Protein AF-A0A9W7D965-F1 (afdb_monomer_lite)

Structure (mmCIF, N/CA/C/O backbone):
data_AF-A0A9W7D965-F1
#
_entry.id   AF-A0A9W7D965-F1
#
loop_
_atom_site.group_PDB
_atom_site.id
_atom_site.type_symbol
_atom_site.label_atom_id
_atom_site.label_alt_id
_atom_site.label_comp_id
_atom_site.label_asym_id
_atom_site.label_entity_id
_atom_site.label_seq_id
_atom_site.pdbx_PDB_ins_code
_atom_site.Cartn_x
_atom_site.Cartn_y
_atom_site.Cartn_z
_atom_site.occupancy
_atom_site.B_iso_or_equiv
_atom_site.auth_seq_id
_atom_site.auth_comp_id
_atom_site.auth_asym_id
_atom_site.auth_atom_id
_atom_site.pdbx_PDB_model_num
ATOM 1 N N . MET A 1 1 ? 3.816 -6.257 -7.163 1.00 90.19 1 MET A N 1
ATOM 2 C CA . MET A 1 1 ? 3.789 -5.181 -6.154 1.00 90.19 1 MET A CA 1
ATOM 3 C C . MET A 1 1 ? 2.421 -5.224 -5.517 1.00 90.19 1 MET A C 1
ATOM 5 O O . MET A 1 1 ? 1.456 -5.351 -6.260 1.00 90.19 1 MET A O 1
ATOM 9 N N . THR A 1 2 ? 2.348 -5.125 -4.198 1.00 96.06 2 THR A N 1
ATOM 10 C CA . THR A 1 2 ? 1.087 -4.961 -3.466 1.00 96.06 2 THR A CA 1
ATOM 11 C C . THR A 1 2 ? 0.987 -3.520 -2.983 1.00 96.06 2 THR A C 1
ATOM 13 O O . THR A 1 2 ? 1.999 -2.940 -2.595 1.00 96.06 2 THR A O 1
ATOM 16 N N . VAL A 1 3 ? -0.212 -2.942 -3.033 1.00 97.06 3 VAL A N 1
ATOM 17 C CA . VAL A 1 3 ? -0.496 -1.598 -2.519 1.00 97.06 3 VAL A CA 1
ATOM 18 C C . VAL A 1 3 ? -1.622 -1.711 -1.501 1.00 97.06 3 VAL A C 1
ATOM 20 O O . VAL A 1 3 ? -2.662 -2.281 -1.819 1.00 97.06 3 VAL A O 1
ATOM 23 N N . MET A 1 4 ? -1.414 -1.176 -0.303 1.00 97.12 4 MET A N 1
ATOM 24 C CA . MET A 1 4 ? -2.433 -1.069 0.737 1.00 97.12 4 MET A CA 1
ATOM 25 C C . MET A 1 4 ? -2.919 0.378 0.804 1.00 97.12 4 MET A C 1
ATOM 27 O O . MET A 1 4 ? -2.116 1.310 0.863 1.00 97.12 4 MET A O 1
ATOM 31 N N . LEU A 1 5 ? -4.237 0.563 0.752 1.00 97.06 5 LEU A N 1
ATOM 32 C CA . LEU A 1 5 ? -4.890 1.870 0.710 1.00 97.06 5 LEU A CA 1
ATOM 33 C C . LEU A 1 5 ? -5.835 2.013 1.895 1.00 97.06 5 LEU A C 1
ATOM 35 O O . LEU A 1 5 ? -6.597 1.094 2.192 1.00 97.06 5 LEU A O 1
ATOM 39 N N . MET A 1 6 ? -5.845 3.193 2.510 1.00 97.12 6 MET A N 1
ATOM 40 C CA . MET A 1 6 ? -6.774 3.517 3.587 1.00 97.12 6 MET A CA 1
ATOM 41 C C . MET A 1 6 ? -7.449 4.855 3.335 1.00 97.12 6 MET A C 1
ATOM 43 O O . MET A 1 6 ? -6.820 5.837 2.936 1.00 97.12 6 MET A O 1
ATOM 47 N N . ALA A 1 7 ? -8.748 4.893 3.593 1.00 97.19 7 ALA A N 1
ATOM 48 C CA . ALA A 1 7 ? -9.554 6.096 3.544 1.00 97.19 7 ALA A CA 1
ATOM 49 C C . ALA A 1 7 ? -10.673 6.010 4.587 1.00 97.19 7 ALA A C 1
ATOM 51 O O . ALA A 1 7 ? -11.028 4.910 5.010 1.00 97.19 7 ALA A O 1
ATOM 52 N N . ASP A 1 8 ? -11.225 7.153 4.988 1.00 95.94 8 ASP A N 1
ATOM 53 C CA . ASP A 1 8 ? -12.306 7.223 5.975 1.00 95.94 8 ASP A CA 1
ATOM 54 C C . ASP A 1 8 ? -13.640 7.700 5.374 1.00 95.94 8 ASP A C 1
ATOM 56 O O . ASP A 1 8 ? -13.740 8.152 4.226 1.00 95.94 8 ASP A O 1
ATOM 60 N N . ASN A 1 9 ? -14.690 7.617 6.189 1.00 93.62 9 ASN A N 1
ATOM 61 C CA . ASN A 1 9 ? -16.047 8.019 5.827 1.00 93.62 9 ASN A CA 1
ATOM 62 C C . ASN A 1 9 ? -16.200 9.536 5.573 1.00 93.62 9 ASN A C 1
ATOM 64 O O . ASN A 1 9 ? -17.179 9.961 4.958 1.00 93.62 9 ASN A O 1
ATOM 68 N N . THR A 1 10 ? -15.229 10.363 5.971 1.00 94.62 10 THR A N 1
ATOM 69 C CA . THR A 1 10 ? -15.189 11.802 5.659 1.00 94.62 10 THR A CA 1
ATOM 70 C C . THR A 1 10 ? -14.646 12.075 4.254 1.00 94.62 10 THR A C 1
ATOM 72 O O . THR A 1 10 ? -14.694 13.209 3.764 1.00 94.62 10 THR A O 1
ATOM 75 N N . GLY A 1 11 ? -14.179 11.034 3.563 1.00 95.44 11 GLY A N 1
ATOM 76 C CA . GLY A 1 11 ? -13.525 11.134 2.269 1.00 95.44 11 GLY A CA 1
ATOM 77 C C . GLY A 1 11 ? -12.036 11.457 2.372 1.00 95.44 11 GLY A C 1
ATOM 78 O O . GLY A 1 11 ? -11.423 11.771 1.348 1.00 95.44 11 GLY A O 1
ATOM 79 N N . ARG A 1 12 ? -11.452 11.429 3.578 1.00 97.06 12 ARG A N 1
ATOM 80 C CA . ARG A 1 12 ? -10.010 11.588 3.759 1.00 97.06 12 ARG A CA 1
ATOM 81 C C . ARG A 1 12 ? -9.319 10.334 3.247 1.00 97.06 12 ARG A C 1
ATOM 83 O O . ARG A 1 12 ? -9.743 9.217 3.520 1.00 97.06 12 ARG A O 1
ATOM 90 N N . LYS A 1 13 ? -8.240 10.546 2.508 1.00 96.94 13 LYS A N 1
ATOM 91 C CA . LYS A 1 13 ? -7.323 9.506 2.056 1.00 96.94 13 LYS A CA 1
ATOM 92 C C . LYS A 1 13 ? -6.064 9.588 2.906 1.00 96.94 13 LYS A C 1
ATOM 94 O O . LYS A 1 13 ? -5.612 10.695 3.200 1.00 96.94 13 LYS A O 1
ATOM 99 N N . TYR A 1 14 ? -5.522 8.440 3.272 1.00 97.12 14 TYR A N 1
ATOM 100 C CA . TYR A 1 14 ? -4.235 8.323 3.948 1.00 97.12 14 TYR A CA 1
ATOM 101 C C . TYR A 1 14 ? -3.175 7.884 2.942 1.00 97.12 14 TYR A C 1
ATOM 103 O O . TYR A 1 14 ? -3.516 7.419 1.850 1.00 97.12 14 TYR A O 1
ATOM 111 N N . ASP A 1 15 ? -1.905 8.072 3.281 1.00 96.81 15 ASP A N 1
ATOM 112 C CA . ASP A 1 15 ? -0.814 7.736 2.372 1.00 96.81 15 ASP A CA 1
ATOM 113 C C . ASP A 1 15 ? -0.805 6.235 2.047 1.00 96.81 15 ASP A C 1
ATOM 115 O O . ASP A 1 15 ? -1.022 5.406 2.936 1.00 96.81 15 ASP A O 1
ATOM 119 N N . PRO A 1 16 ? -0.618 5.864 0.767 1.00 97.25 16 PRO A N 1
ATOM 120 C CA . PRO A 1 16 ? -0.629 4.470 0.363 1.00 97.25 16 PRO A CA 1
ATOM 121 C C . PRO A 1 16 ? 0.644 3.778 0.853 1.00 97.25 16 PRO A C 1
ATOM 123 O O . PRO A 1 16 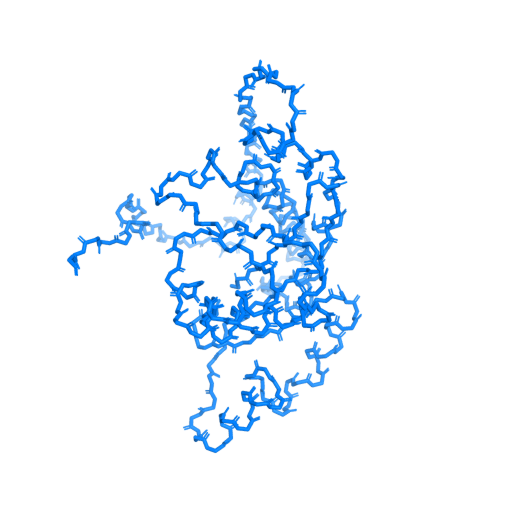? 1.710 4.384 0.913 1.00 97.25 16 PRO A O 1
ATOM 126 N N . TRP A 1 17 ? 0.545 2.488 1.150 1.00 97.75 17 TRP A N 1
ATOM 127 C CA . TRP A 1 17 ? 1.691 1.650 1.503 1.00 97.75 17 TRP A CA 1
ATOM 128 C C . TRP A 1 17 ? 2.007 0.701 0.358 1.00 97.75 17 TRP A C 1
ATOM 130 O O . TRP A 1 17 ? 1.101 0.115 -0.233 1.00 97.75 17 TRP A O 1
ATOM 140 N N . VAL A 1 18 ? 3.288 0.512 0.052 1.00 98.12 18 VAL A N 1
ATOM 141 C CA . VAL A 1 18 ? 3.734 -0.320 -1.070 1.00 98.12 18 VAL A CA 1
ATOM 142 C C . VAL A 1 18 ? 4.608 -1.464 -0.578 1.00 98.12 18 VAL A C 1
ATOM 144 O O . VAL A 1 18 ? 5.535 -1.266 0.199 1.00 98.12 18 VAL A O 1
ATOM 147 N N . VAL A 1 19 ? 4.362 -2.668 -1.095 1.00 98.00 19 VAL A N 1
ATOM 148 C CA . VAL A 1 19 ? 5.217 -3.840 -0.889 1.00 98.00 19 VAL A CA 1
ATOM 149 C C . VAL A 1 19 ? 5.773 -4.314 -2.228 1.00 98.00 19 VAL A C 1
ATOM 151 O O . VAL A 1 19 ? 5.044 -4.718 -3.144 1.00 98.00 19 VAL A O 1
ATOM 154 N N . LEU A 1 20 ? 7.096 -4.279 -2.350 1.00 96.31 20 LEU A N 1
ATOM 155 C CA . LEU A 1 20 ? 7.824 -4.752 -3.518 1.00 96.31 20 LEU A CA 1
ATOM 156 C C . LEU A 1 20 ? 8.268 -6.205 -3.337 1.00 96.31 20 LEU A C 1
ATOM 158 O O . LEU A 1 20 ? 8.583 -6.664 -2.240 1.00 96.31 20 LEU A O 1
ATOM 162 N N . LYS A 1 21 ? 8.302 -6.944 -4.449 1.00 95.12 21 LYS A N 1
ATOM 163 C CA . LYS A 1 21 ? 8.871 -8.290 -4.483 1.00 95.12 21 LYS A CA 1
ATOM 164 C C . LYS A 1 21 ? 10.378 -8.175 -4.667 1.00 95.12 21 LYS A C 1
ATOM 166 O O . LYS A 1 21 ? 10.830 -7.742 -5.727 1.00 95.12 21 LYS A O 1
ATOM 171 N N . MET A 1 22 ? 11.152 -8.602 -3.677 1.00 93.06 22 MET A N 1
ATOM 172 C CA . MET A 1 22 ? 12.599 -8.760 -3.822 1.00 93.06 22 MET A CA 1
ATOM 173 C C . MET A 1 22 ? 13.105 -9.962 -3.044 1.00 93.06 22 MET A C 1
ATOM 175 O O . MET A 1 22 ? 12.636 -10.253 -1.946 1.00 93.06 22 MET A O 1
ATOM 179 N N . ARG A 1 23 ? 14.114 -10.636 -3.602 1.00 93.81 23 ARG A N 1
ATOM 180 C CA . ARG A 1 23 ? 14.795 -11.734 -2.916 1.00 93.81 23 ARG A CA 1
ATOM 181 C C . ARG A 1 23 ? 15.535 -11.184 -1.687 1.00 93.81 23 ARG A C 1
ATOM 183 O O . ARG A 1 23 ? 16.357 -10.282 -1.862 1.00 93.81 23 ARG A O 1
ATOM 190 N N . PRO A 1 24 ? 15.268 -11.710 -0.480 1.00 92.69 24 PRO A N 1
ATOM 191 C CA . PRO A 1 24 ? 16.040 -11.362 0.707 1.00 92.69 24 PRO A CA 1
ATOM 192 C C . PRO A 1 24 ? 17.509 -11.784 0.572 1.00 92.69 24 PRO A C 1
ATOM 194 O O . PRO A 1 24 ? 17.864 -12.580 -0.303 1.00 92.69 24 PRO A O 1
ATOM 197 N N . SER A 1 25 ? 18.362 -11.278 1.467 1.00 93.94 25 SER A N 1
ATOM 198 C CA . SER A 1 25 ? 19.737 -11.773 1.594 1.00 93.94 25 SER A CA 1
ATOM 199 C C . SER A 1 25 ? 19.745 -13.276 1.896 1.00 93.94 25 SER A C 1
ATOM 201 O O . SER A 1 25 ? 18.895 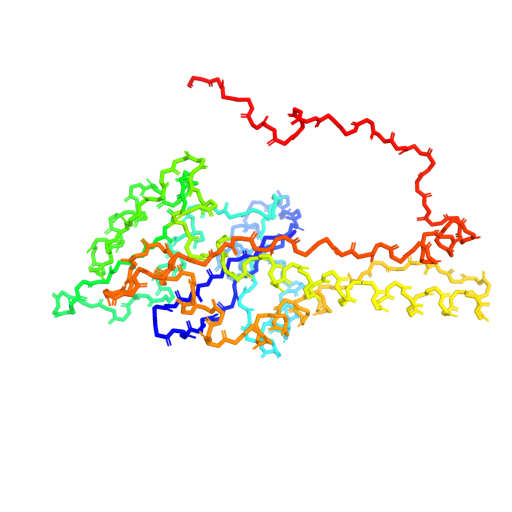-13.772 2.640 1.00 93.94 25 SER A O 1
ATOM 203 N N . LYS A 1 26 ? 20.717 -13.992 1.319 1.00 94.75 26 LYS A N 1
ATOM 204 C CA . LYS A 1 26 ? 20.982 -15.401 1.653 1.00 94.75 26 LYS A CA 1
ATOM 205 C C . LYS A 1 26 ? 21.629 -15.543 3.032 1.00 94.75 26 LYS A C 1
ATOM 207 O O . LYS A 1 26 ? 21.414 -16.548 3.695 1.00 94.75 26 LYS A O 1
ATOM 212 N N . ASP A 1 27 ? 22.395 -14.534 3.435 1.00 96.62 27 ASP A N 1
ATOM 213 C CA . ASP A 1 27 ? 22.997 -14.433 4.761 1.00 96.62 27 ASP A CA 1
ATOM 214 C C . ASP A 1 27 ? 21.945 -14.010 5.796 1.00 96.62 27 ASP A C 1
ATOM 216 O O . ASP A 1 27 ? 21.227 -13.029 5.566 1.00 96.62 27 ASP A O 1
ATOM 220 N N . ALA A 1 28 ? 21.835 -14.775 6.887 1.00 96.25 28 ALA A N 1
ATOM 221 C CA . ALA A 1 28 ? 20.777 -14.632 7.885 1.00 96.25 28 ALA A CA 1
ATOM 222 C C . ALA A 1 28 ? 20.907 -13.331 8.682 1.00 96.25 28 ALA A C 1
ATOM 224 O O . ALA A 1 28 ? 19.957 -12.553 8.705 1.00 96.25 28 ALA A O 1
ATOM 225 N N . ASP A 1 29 ? 22.094 -13.038 9.208 1.00 96.81 29 ASP A N 1
ATOM 226 C CA . ASP A 1 29 ? 22.338 -11.832 10.004 1.00 96.81 29 ASP A CA 1
ATOM 227 C C . ASP A 1 29 ? 22.084 -10.569 9.173 1.00 96.81 29 ASP A C 1
ATOM 229 O O . ASP A 1 29 ? 21.372 -9.654 9.589 1.00 96.81 29 ASP A O 1
ATOM 233 N N . THR A 1 30 ? 22.571 -10.548 7.928 1.00 96.00 30 THR A N 1
ATOM 234 C CA . THR A 1 30 ? 22.309 -9.447 6.994 1.00 96.00 30 THR A CA 1
ATOM 235 C C . THR A 1 30 ? 20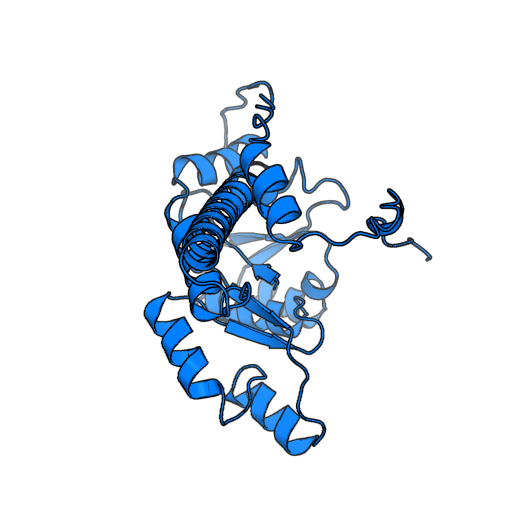.822 -9.319 6.662 1.00 96.00 30 THR A C 1
ATOM 237 O O . THR A 1 30 ? 20.315 -8.209 6.478 1.00 96.00 30 THR A O 1
ATOM 240 N N . ARG A 1 31 ? 20.101 -10.436 6.511 1.00 95.12 31 ARG A N 1
ATOM 241 C CA . ARG A 1 31 ? 18.658 -10.421 6.231 1.00 95.12 31 ARG A CA 1
ATOM 242 C C . ARG A 1 31 ? 17.885 -9.832 7.407 1.00 95.12 31 ARG A C 1
ATOM 244 O O . ARG A 1 31 ? 17.002 -9.003 7.176 1.00 95.12 31 ARG A O 1
ATOM 251 N N . ASP A 1 32 ? 18.219 -10.230 8.623 1.00 94.56 32 ASP A N 1
ATOM 252 C CA . ASP A 1 32 ? 17.514 -9.806 9.828 1.00 94.56 32 ASP A CA 1
ATOM 253 C C . ASP A 1 32 ? 17.817 -8.325 10.114 1.00 94.56 32 ASP A C 1
ATOM 255 O O . ASP A 1 32 ? 16.899 -7.528 10.315 1.00 94.56 32 ASP A O 1
ATOM 259 N N . GLU A 1 33 ? 19.074 -7.901 9.937 1.00 96.56 33 GLU A N 1
ATOM 260 C CA . GLU A 1 33 ? 19.467 -6.489 9.993 1.00 96.56 33 GLU A CA 1
ATOM 261 C C . GLU A 1 33 ? 18.730 -5.637 8.939 1.00 96.56 33 GLU A C 1
ATOM 263 O O . GLU A 1 33 ? 18.264 -4.533 9.230 1.00 96.56 33 GLU A O 1
ATOM 268 N N . ASN A 1 34 ? 18.612 -6.119 7.696 1.00 96.38 34 ASN A N 1
ATOM 269 C CA . ASN A 1 34 ? 17.883 -5.406 6.641 1.00 96.38 34 ASN A CA 1
ATOM 270 C C . ASN A 1 34 ? 16.384 -5.316 6.932 1.00 96.38 34 ASN A C 1
ATOM 272 O O . ASN A 1 34 ? 15.766 -4.296 6.633 1.00 96.38 34 ASN A O 1
ATOM 276 N N . THR A 1 35 ? 15.795 -6.365 7.503 1.00 93.12 35 THR A N 1
ATOM 277 C CA . THR A 1 35 ? 14.384 -6.364 7.904 1.00 93.12 35 THR A CA 1
ATOM 278 C C . THR A 1 35 ? 14.144 -5.303 8.971 1.00 93.12 35 THR A C 1
ATOM 280 O O . THR A 1 35 ? 13.273 -4.453 8.790 1.00 93.12 35 THR A O 1
ATOM 283 N N . LEU A 1 36 ? 14.981 -5.288 10.010 1.00 93.19 36 LEU A N 1
ATOM 284 C CA . LEU A 1 36 ? 14.851 -4.379 11.143 1.00 93.19 36 LEU A CA 1
ATOM 285 C C . LEU A 1 36 ? 15.110 -2.914 10.768 1.00 93.19 36 LEU A C 1
ATOM 287 O O . LEU A 1 36 ? 14.334 -2.034 11.123 1.00 93.19 36 LEU A O 1
ATOM 291 N N . LEU A 1 37 ? 16.203 -2.639 10.053 1.00 95.12 37 LEU A N 1
ATOM 292 C CA . LEU A 1 37 ? 16.679 -1.264 9.858 1.00 95.12 37 LEU A CA 1
ATOM 293 C C . LEU A 1 37 ? 16.258 -0.646 8.522 1.00 95.12 37 LEU A C 1
ATOM 295 O O . LEU A 1 37 ? 16.389 0.562 8.333 1.00 95.12 37 LEU A O 1
ATOM 299 N N . ARG A 1 38 ? 15.850 -1.471 7.551 1.00 96.44 38 ARG A N 1
ATOM 300 C CA . ARG A 1 38 ? 15.711 -1.059 6.141 1.00 96.44 38 ARG A CA 1
ATOM 301 C C . ARG A 1 38 ? 14.482 -1.661 5.474 1.00 96.44 38 ARG A C 1
ATOM 303 O O . ARG A 1 38 ? 14.458 -1.777 4.254 1.00 96.44 38 ARG A O 1
ATOM 310 N N . ARG A 1 39 ? 13.480 -2.097 6.248 1.00 95.50 39 ARG A N 1
ATOM 311 C CA . ARG A 1 39 ? 12.201 -2.630 5.733 1.00 95.50 39 ARG A CA 1
ATOM 312 C C . ARG A 1 39 ? 12.373 -3.776 4.721 1.00 95.50 39 ARG A C 1
ATOM 314 O O . ARG A 1 39 ? 11.560 -3.939 3.813 1.00 95.50 39 ARG A O 1
ATOM 321 N N . GLY A 1 40 ? 13.459 -4.543 4.863 1.00 95.06 40 GLY A N 1
ATOM 322 C CA . GLY A 1 40 ? 13.850 -5.657 3.994 1.00 95.06 40 GLY A CA 1
ATOM 323 C C . GLY A 1 40 ? 14.788 -5.289 2.833 1.00 95.06 40 GLY A C 1
ATOM 324 O O . GLY A 1 40 ? 15.259 -6.182 2.124 1.00 95.06 40 GLY A O 1
ATOM 325 N N . PHE A 1 41 ? 15.092 -4.007 2.616 1.00 96.94 41 PHE A N 1
ATOM 326 C CA . PHE A 1 41 ? 16.000 -3.555 1.559 1.00 96.94 41 PHE A CA 1
ATOM 327 C C . PHE A 1 41 ? 17.471 -3.716 1.948 1.00 96.94 41 PHE A C 1
ATOM 329 O O . PHE A 1 41 ? 17.863 -3.600 3.107 1.00 96.94 41 PHE A O 1
ATOM 336 N N . SER A 1 42 ? 18.325 -3.947 0.948 1.00 95.75 42 SER A N 1
ATOM 337 C CA . SER A 1 42 ? 19.770 -4.002 1.166 1.00 95.75 42 SER A CA 1
ATOM 338 C C . SER A 1 42 ? 20.341 -2.619 1.486 1.00 95.75 42 SER A C 1
ATOM 340 O O . SER A 1 42 ? 19.833 -1.601 1.012 1.00 95.75 42 SER A O 1
ATOM 342 N N . ARG A 1 43 ? 21.477 -2.581 2.198 1.00 95.69 43 ARG A N 1
ATOM 343 C CA . ARG A 1 43 ? 22.245 -1.348 2.468 1.00 95.69 43 ARG A CA 1
ATOM 344 C C . ARG A 1 43 ? 22.485 -0.486 1.221 1.00 95.69 43 ARG A C 1
ATOM 346 O O . ARG A 1 43 ? 22.430 0.731 1.312 1.00 95.69 43 ARG A O 1
ATOM 353 N N . ARG A 1 44 ? 22.730 -1.115 0.064 1.00 95.44 44 ARG A N 1
ATOM 354 C CA . ARG A 1 44 ? 23.000 -0.416 -1.206 1.00 95.44 44 ARG A CA 1
ATOM 355 C C . ARG A 1 44 ? 21.750 0.200 -1.830 1.00 95.44 44 ARG A C 1
ATOM 357 O O . ARG A 1 44 ? 21.836 1.271 -2.411 1.00 95.44 44 ARG A O 1
ATOM 364 N N . LEU A 1 45 ? 20.609 -0.482 -1.740 1.00 95.38 45 LEU A N 1
ATOM 365 C CA . LEU A 1 45 ? 19.366 -0.037 -2.374 1.00 95.38 45 LEU A CA 1
ATOM 366 C C . LEU A 1 45 ? 18.602 0.967 -1.499 1.00 95.38 45 LEU A C 1
ATOM 368 O O . LEU A 1 45 ? 17.913 1.839 -2.023 1.00 95.38 45 LEU A O 1
ATOM 372 N N . TRP A 1 46 ? 18.757 0.869 -0.177 1.00 97.12 46 TRP A N 1
ATOM 373 C CA . TRP A 1 46 ? 18.008 1.651 0.805 1.00 97.12 46 TRP A CA 1
ATOM 374 C C . TRP A 1 46 ? 18.014 3.175 0.577 1.00 97.12 46 TRP A C 1
ATOM 376 O O . TRP A 1 46 ? 16.927 3.746 0.608 1.00 97.12 46 TRP A O 1
ATOM 386 N N . PRO A 1 47 ? 19.146 3.845 0.264 1.00 97.88 47 PRO A N 1
ATOM 387 C CA . PRO A 1 47 ? 19.137 5.289 0.016 1.00 97.88 47 PRO A CA 1
ATOM 388 C C . PRO A 1 47 ? 18.209 5.692 -1.135 1.00 97.88 47 PRO A C 1
ATOM 390 O O . PRO A 1 47 ? 17.416 6.610 -0.985 1.00 97.88 47 PRO A O 1
ATOM 393 N N . SER A 1 48 ? 18.240 4.954 -2.251 1.00 97.31 48 SER A N 1
ATOM 394 C CA . SER A 1 48 ? 17.365 5.243 -3.396 1.00 97.31 48 SER A CA 1
ATOM 395 C C . SER A 1 48 ? 15.888 4.996 -3.092 1.00 97.31 48 SER A C 1
ATOM 397 O O . SER A 1 48 ? 15.035 5.725 -3.581 1.00 97.31 48 SER A O 1
ATOM 399 N N . ILE A 1 49 ? 15.576 3.993 -2.262 1.00 97.56 49 ILE A N 1
ATOM 400 C CA . ILE A 1 49 ? 14.196 3.733 -1.841 1.00 97.56 49 ILE A CA 1
ATOM 401 C C . ILE A 1 49 ? 13.698 4.883 -0.983 1.00 97.56 49 ILE A C 1
ATOM 403 O O . ILE A 1 49 ? 12.618 5.384 -1.253 1.00 97.56 49 ILE A O 1
ATOM 407 N N . ARG A 1 50 ? 14.504 5.354 -0.027 1.00 97.62 50 ARG A N 1
ATOM 408 C CA . ARG A 1 50 ? 14.155 6.515 0.795 1.00 97.62 50 ARG A CA 1
ATOM 409 C C . ARG A 1 50 ? 13.876 7.764 -0.031 1.00 97.62 50 ARG A C 1
ATOM 411 O O . ARG A 1 50 ? 12.890 8.432 0.237 1.00 97.62 50 ARG A O 1
ATOM 418 N N . THR A 1 51 ? 14.682 8.038 -1.057 1.00 98.12 51 THR A N 1
ATOM 419 C CA . THR A 1 51 ? 14.403 9.139 -1.989 1.00 98.12 51 THR A CA 1
ATOM 420 C C . THR A 1 51 ? 13.023 8.982 -2.632 1.00 98.12 51 THR A C 1
ATOM 422 O O . THR A 1 51 ? 12.236 9.920 -2.615 1.00 98.12 51 THR A O 1
ATOM 425 N N . ILE A 1 52 ? 12.682 7.780 -3.111 1.00 97.62 52 ILE A N 1
ATOM 426 C CA . ILE A 1 52 ? 11.358 7.509 -3.695 1.00 97.62 52 ILE A CA 1
ATOM 427 C C . ILE A 1 52 ? 10.241 7.675 -2.647 1.00 97.62 52 ILE A C 1
ATOM 429 O O . ILE A 1 52 ? 9.191 8.227 -2.973 1.00 97.62 52 ILE A O 1
ATOM 433 N N . GLU A 1 53 ? 10.440 7.216 -1.406 1.00 96.38 53 GLU A N 1
ATOM 434 C CA . GLU A 1 53 ? 9.464 7.387 -0.318 1.00 96.38 53 GLU A CA 1
ATOM 435 C C . GLU A 1 53 ? 9.214 8.869 -0.013 1.00 96.38 53 GLU A C 1
ATOM 437 O O . GLU A 1 53 ? 8.062 9.278 0.108 1.00 96.38 53 GLU A O 1
ATOM 442 N N . GLU A 1 54 ? 10.282 9.663 0.096 1.00 96.50 54 GLU A N 1
ATOM 443 C CA . GLU A 1 54 ? 10.244 11.091 0.431 1.00 96.50 54 GLU A CA 1
ATOM 444 C C . GLU A 1 54 ? 9.594 11.915 -0.691 1.00 96.50 54 GLU A C 1
ATOM 446 O O . GLU A 1 54 ? 8.729 12.746 -0.422 1.00 96.50 54 GLU A O 1
ATOM 451 N N . GLU A 1 55 ? 9.934 11.637 -1.953 1.00 97.00 55 GLU A N 1
ATOM 452 C CA . GLU A 1 55 ? 9.357 12.316 -3.123 1.00 97.00 55 GLU A CA 1
ATOM 453 C C . GLU A 1 55 ? 7.861 12.037 -3.301 1.00 97.00 55 GLU A C 1
ATOM 455 O O . GLU A 1 55 ? 7.131 12.872 -3.835 1.00 97.00 55 GLU A O 1
ATOM 460 N N . ASN A 1 56 ? 7.401 10.857 -2.877 1.00 96.94 56 ASN A N 1
ATOM 461 C CA . ASN A 1 56 ? 6.040 10.404 -3.139 1.00 96.94 56 ASN A CA 1
ATOM 462 C C . ASN A 1 56 ? 5.174 10.307 -1.883 1.00 96.94 56 ASN A C 1
ATOM 464 O O . ASN A 1 56 ? 4.000 10.000 -2.028 1.00 96.94 56 ASN A O 1
ATOM 468 N N . ALA A 1 57 ? 5.694 10.532 -0.675 1.00 96.12 57 ALA A N 1
ATOM 469 C CA . ALA A 1 57 ? 4.982 10.262 0.580 1.00 96.12 57 ALA A CA 1
ATOM 470 C C . ALA A 1 57 ? 4.327 8.862 0.581 1.00 96.12 57 ALA A C 1
ATOM 472 O O . ALA A 1 57 ? 3.115 8.709 0.749 1.00 96.12 57 ALA A O 1
ATOM 473 N N . VAL A 1 58 ? 5.135 7.835 0.307 1.00 95.56 58 VAL A N 1
ATOM 474 C CA . VAL A 1 58 ? 4.701 6.430 0.243 1.00 95.56 58 VAL A CA 1
ATOM 475 C C . VAL A 1 58 ? 5.684 5.579 1.034 1.00 95.56 58 VAL A C 1
ATOM 477 O O . VAL A 1 58 ? 6.818 5.431 0.589 1.00 95.56 58 VAL A O 1
ATOM 480 N N . PRO A 1 59 ? 5.286 4.975 2.163 1.00 96.44 59 PRO A N 1
ATOM 481 C CA . PRO A 1 59 ? 6.087 3.945 2.810 1.00 96.44 59 PRO A CA 1
ATOM 482 C C . PRO A 1 59 ? 6.233 2.710 1.909 1.00 96.44 59 PRO A C 1
ATOM 484 O O . PRO A 1 59 ? 5.245 2.137 1.441 1.00 96.44 59 PRO A O 1
ATOM 487 N N . ILE A 1 60 ? 7.471 2.281 1.676 1.00 97.75 60 ILE A N 1
ATOM 488 C CA . ILE A 1 60 ? 7.840 1.159 0.819 1.00 97.75 60 ILE A CA 1
ATOM 489 C C . ILE A 1 60 ? 8.514 0.072 1.662 1.00 97.75 60 ILE A C 1
ATOM 491 O O . ILE A 1 60 ? 9.504 0.277 2.364 1.00 97.75 60 ILE A O 1
ATOM 495 N N . PHE A 1 61 ? 7.999 -1.140 1.517 1.00 97.50 61 PHE A N 1
ATOM 496 C CA . PHE A 1 61 ? 8.492 -2.357 2.144 1.00 97.50 61 PHE A CA 1
ATOM 497 C C . PHE A 1 61 ? 8.852 -3.382 1.075 1.00 97.50 61 PHE A C 1
ATOM 499 O O . PHE A 1 61 ? 8.459 -3.271 -0.091 1.00 97.50 61 PHE A O 1
ATOM 506 N N . THR A 1 62 ? 9.592 -4.418 1.457 1.00 96.94 62 THR A N 1
ATOM 507 C CA . THR A 1 62 ? 9.895 -5.520 0.546 1.00 96.94 62 THR A CA 1
ATOM 508 C C . THR A 1 62 ? 9.935 -6.860 1.253 1.00 96.94 62 THR A C 1
ATOM 510 O O . THR A 1 62 ? 10.409 -6.984 2.377 1.00 96.94 62 THR A O 1
ATOM 513 N N . ASN A 1 63 ? 9.501 -7.901 0.547 1.00 95.25 63 ASN A N 1
ATOM 514 C CA . ASN A 1 63 ? 9.732 -9.285 0.945 1.00 95.25 63 ASN A CA 1
ATOM 515 C C . ASN A 1 63 ? 9.797 -10.207 -0.285 1.00 95.25 63 ASN A C 1
ATOM 517 O O . ASN A 1 63 ? 9.544 -9.788 -1.418 1.00 95.25 63 ASN A O 1
ATOM 521 N N . GLY A 1 64 ? 10.149 -11.479 -0.064 1.00 93.88 64 GLY A N 1
ATOM 522 C CA . GLY A 1 64 ? 10.369 -12.461 -1.135 1.00 93.88 64 GLY A CA 1
ATOM 523 C C . GLY A 1 64 ? 9.160 -12.704 -2.042 1.00 93.88 64 GLY A C 1
ATOM 524 O O . GLY A 1 64 ? 9.331 -13.015 -3.224 1.00 93.88 64 GLY A O 1
ATOM 525 N N . LYS A 1 65 ? 7.945 -12.534 -1.510 1.00 93.31 65 LYS A N 1
ATOM 526 C CA . LYS A 1 65 ? 6.688 -12.705 -2.252 1.00 93.31 65 LYS A CA 1
ATOM 527 C C . LYS A 1 65 ? 6.174 -11.382 -2.831 1.00 93.31 65 LYS A C 1
ATOM 529 O O . LYS A 1 65 ? 5.513 -11.386 -3.865 1.00 93.31 65 LYS A O 1
ATOM 534 N N . GLY A 1 66 ? 6.545 -10.259 -2.220 1.00 94.88 66 GLY A N 1
ATOM 535 C CA . GLY A 1 66 ? 5.967 -8.943 -2.468 1.00 94.88 66 GLY A CA 1
ATOM 536 C C . GLY A 1 66 ? 4.524 -8.838 -1.986 1.00 94.88 66 GLY A C 1
ATOM 537 O O . GLY A 1 66 ? 3.754 -8.128 -2.620 1.00 94.88 66 GLY A O 1
ATOM 538 N N . TRP A 1 67 ? 4.159 -9.592 -0.945 1.00 95.12 67 TRP A N 1
ATOM 539 C CA . TRP A 1 67 ? 2.795 -9.700 -0.413 1.00 95.12 67 TRP A CA 1
ATOM 540 C C . TRP A 1 67 ? 2.677 -9.034 0.953 1.00 95.12 67 TRP A C 1
ATOM 542 O O . TRP A 1 67 ? 3.672 -8.874 1.659 1.00 95.12 67 TRP A O 1
ATOM 552 N N . TRP A 1 68 ? 1.453 -8.695 1.342 1.00 96.94 68 TRP A N 1
ATOM 553 C CA . TRP A 1 68 ? 1.154 -8.275 2.707 1.00 96.94 68 TRP A CA 1
ATOM 554 C C . TRP A 1 68 ? 1.326 -9.441 3.701 1.00 96.94 68 TRP A C 1
ATOM 556 O O . TRP A 1 68 ? 1.142 -10.601 3.331 1.00 96.94 68 TRP A O 1
ATOM 566 N N . ASN A 1 69 ? 1.692 -9.151 4.952 1.00 96.19 69 ASN A N 1
ATOM 567 C CA . ASN A 1 69 ? 1.858 -10.141 6.024 1.00 96.19 69 ASN A CA 1
ATOM 568 C C . ASN A 1 69 ? 1.453 -9.561 7.395 1.00 96.19 69 ASN A C 1
ATOM 570 O O . ASN A 1 69 ? 1.067 -8.396 7.490 1.00 96.19 69 ASN A O 1
ATOM 574 N N . SER A 1 70 ? 1.505 -10.384 8.446 1.00 97.19 70 SER A N 1
ATOM 575 C CA . SER A 1 70 ? 1.074 -10.010 9.801 1.00 97.19 70 SER A CA 1
ATOM 576 C C . SER A 1 70 ? 1.911 -8.879 10.396 1.00 97.19 70 SER A C 1
ATOM 578 O O . SER A 1 70 ? 1.362 -7.955 10.990 1.00 97.19 70 SER A O 1
ATOM 580 N N . ASP A 1 71 ? 3.226 -8.900 10.171 1.00 96.00 71 ASP A N 1
ATOM 581 C CA . ASP A 1 71 ? 4.136 -7.862 10.666 1.00 96.00 71 ASP A CA 1
ATOM 582 C C . ASP A 1 71 ? 3.795 -6.498 10.054 1.00 96.00 71 ASP A C 1
ATOM 584 O O . ASP A 1 71 ? 3.753 -5.486 10.751 1.00 96.00 71 ASP A O 1
ATOM 588 N N . LEU A 1 72 ? 3.477 -6.471 8.754 1.00 97.44 72 LEU A N 1
ATOM 589 C CA . LEU A 1 72 ? 3.008 -5.267 8.071 1.00 97.44 72 LEU A CA 1
ATOM 590 C C . LEU A 1 72 ? 1.639 -4.815 8.584 1.00 97.44 72 LEU A C 1
ATOM 592 O O . LEU A 1 72 ? 1.431 -3.615 8.729 1.00 97.44 72 LEU A O 1
ATOM 596 N N . SER A 1 73 ? 0.726 -5.737 8.907 1.00 98.31 73 SER A N 1
ATOM 597 C CA . SER A 1 73 ? -0.539 -5.390 9.569 1.00 98.31 73 SER A CA 1
ATOM 598 C C . SER A 1 73 ? -0.310 -4.704 10.917 1.00 98.31 73 SER A C 1
ATOM 600 O O . SER A 1 73 ? -0.964 -3.702 11.200 1.00 98.31 73 SER A O 1
ATOM 602 N N . LEU A 1 74 ? 0.641 -5.181 11.724 1.00 98.00 74 LEU A N 1
ATOM 603 C CA . LEU A 1 74 ? 0.972 -4.555 13.004 1.00 98.00 74 LEU A CA 1
ATOM 604 C C . LEU A 1 74 ? 1.618 -3.173 12.817 1.00 98.00 74 LEU A C 1
ATOM 606 O O . LEU A 1 74 ? 1.184 -2.211 13.448 1.00 98.00 74 LEU A O 1
ATOM 610 N N . LEU A 1 75 ? 2.599 -3.053 11.916 1.00 97.12 75 LEU A N 1
ATOM 611 C CA . LEU A 1 75 ? 3.238 -1.773 11.582 1.00 97.12 75 LEU A CA 1
ATOM 612 C C . LEU A 1 75 ? 2.233 -0.751 11.042 1.00 97.12 75 LEU A C 1
ATOM 614 O O . LEU A 1 75 ? 2.322 0.433 11.356 1.00 97.12 75 LEU A O 1
ATOM 618 N N . PHE A 1 76 ? 1.267 -1.203 10.246 1.00 97.75 76 PHE A N 1
ATOM 619 C CA . PHE A 1 76 ? 0.196 -0.363 9.729 1.00 97.75 76 PHE A CA 1
ATOM 620 C C . PHE A 1 76 ? -0.694 0.167 10.857 1.00 97.75 76 PHE A C 1
ATOM 622 O O . PHE A 1 76 ? -1.001 1.360 10.889 1.00 97.75 76 PHE A O 1
ATOM 629 N N . LEU A 1 77 ? -1.076 -0.691 11.812 1.00 98.00 77 LEU A N 1
ATOM 630 C CA . LEU A 1 77 ? -1.852 -0.249 12.971 1.00 98.00 77 LEU A CA 1
ATOM 631 C C . LEU A 1 77 ? -1.063 0.734 13.835 1.00 98.00 77 LEU A C 1
ATOM 633 O O . LEU A 1 77 ? -1.617 1.747 14.245 1.00 98.00 77 LEU A O 1
ATOM 637 N N . GLN A 1 78 ? 0.221 0.467 14.076 1.00 97.38 78 GLN A N 1
ATOM 638 C CA . GLN A 1 78 ? 1.098 1.385 14.802 1.00 97.38 78 GLN A CA 1
ATOM 639 C C . GLN A 1 78 ? 1.162 2.744 14.103 1.00 97.38 78 GLN A C 1
ATOM 641 O O . GLN A 1 78 ? 0.897 3.781 14.697 1.00 97.38 78 GLN A O 1
ATOM 646 N N . HIS A 1 79 ? 1.416 2.754 12.800 1.00 96.31 79 HIS A N 1
ATOM 647 C CA . HIS A 1 79 ? 1.537 4.001 12.059 1.00 96.31 79 HIS A CA 1
ATOM 648 C C . HIS A 1 79 ? 0.268 4.868 12.089 1.00 96.31 79 HIS A C 1
ATOM 650 O O . HIS A 1 79 ? 0.367 6.091 12.133 1.00 96.31 79 HIS A O 1
ATOM 656 N N . HIS A 1 80 ? -0.918 4.258 12.048 1.00 96.12 80 HIS A N 1
ATOM 657 C CA . HIS A 1 80 ? -2.176 5.003 11.966 1.00 96.12 80 HIS A CA 1
ATOM 658 C C . HIS A 1 80 ? -2.871 5.241 13.308 1.00 96.12 80 HIS A C 1
ATOM 660 O O . HIS A 1 80 ? -3.713 6.135 13.395 1.00 96.12 80 HIS A O 1
ATOM 666 N N . PHE A 1 81 ? -2.562 4.443 14.330 1.00 97.12 81 PHE A N 1
ATOM 667 C CA . PHE A 1 81 ? -3.340 4.399 15.565 1.00 97.12 81 PHE A CA 1
ATOM 668 C C . PHE A 1 81 ? -2.484 4.379 16.840 1.00 97.12 81 PHE A C 1
ATOM 670 O O . PHE A 1 81 ? -3.062 4.284 17.919 1.00 97.12 81 PHE A O 1
ATOM 677 N N . ASP A 1 82 ? -1.147 4.474 16.774 1.00 97.12 82 ASP A N 1
ATOM 678 C CA . ASP A 1 82 ? -0.321 4.412 17.993 1.00 97.12 82 ASP A CA 1
ATOM 679 C C . ASP A 1 82 ? -0.511 5.618 18.920 1.00 97.12 82 ASP A C 1
ATOM 681 O O . ASP A 1 82 ? -0.424 5.459 20.134 1.00 97.12 82 ASP A O 1
ATOM 685 N N . ASP A 1 83 ? -0.893 6.779 18.391 1.00 96.81 83 ASP A N 1
ATOM 686 C CA . ASP A 1 83 ? -1.192 7.962 19.211 1.00 96.81 83 ASP A CA 1
ATOM 687 C C . ASP A 1 83 ? -2.510 7.845 19.995 1.00 96.81 83 ASP A C 1
ATOM 689 O O . ASP A 1 83 ? -2.808 8.705 20.818 1.00 96.81 83 ASP A O 1
ATOM 693 N N . ARG A 1 84 ? -3.310 6.798 19.745 1.00 96.25 84 ARG A N 1
ATOM 694 C CA . ARG A 1 84 ? -4.590 6.591 20.428 1.00 96.25 84 ARG A CA 1
ATOM 695 C C . ARG A 1 84 ? -4.419 5.946 21.795 1.00 96.25 84 ARG A C 1
ATOM 697 O O . ARG A 1 84 ? -3.580 5.052 21.973 1.00 96.25 84 ARG A O 1
ATOM 704 N N . ASP A 1 85 ? -5.286 6.327 22.722 1.00 93.12 85 ASP A N 1
ATOM 705 C CA . ASP A 1 85 ? -5.302 5.839 24.101 1.00 93.12 85 ASP A CA 1
ATOM 706 C C . ASP A 1 85 ? -6.682 5.302 24.539 1.00 93.12 85 ASP A C 1
ATOM 708 O O . ASP A 1 85 ? -7.580 5.053 23.731 1.00 93.12 85 ASP A O 1
ATOM 712 N N . GLU A 1 86 ? -6.837 5.021 25.836 1.00 88.75 86 GLU A N 1
ATOM 713 C CA . GLU A 1 86 ? -8.071 4.457 26.393 1.00 88.75 86 GLU A CA 1
ATOM 714 C C . GLU A 1 86 ? -9.212 5.477 26.513 1.00 88.75 86 GLU A C 1
ATOM 716 O O . GLU A 1 86 ? -10.373 5.071 26.658 1.00 88.75 86 GLU A O 1
ATOM 721 N N . GLN A 1 87 ? -8.895 6.773 26.462 1.00 93.06 87 GLN A N 1
ATOM 722 C CA . GLN A 1 87 ? -9.845 7.877 26.548 1.00 93.06 87 GLN A CA 1
ATOM 723 C C . GLN A 1 87 ? -10.483 8.174 25.184 1.00 93.06 87 GLN A C 1
ATOM 725 O O . GLN A 1 87 ? -11.589 8.719 25.132 1.00 93.06 87 GLN A O 1
ATOM 730 N N . ASP A 1 88 ? -9.841 7.763 24.089 1.00 95.25 88 ASP A N 1
ATOM 731 C CA . ASP A 1 88 ? -10.383 7.904 22.744 1.00 95.25 88 ASP A CA 1
ATOM 732 C C . ASP A 1 88 ? -11.678 7.111 22.509 1.00 95.25 88 ASP A C 1
ATOM 734 O O . ASP A 1 88 ? -11.840 5.940 22.884 1.00 95.25 88 ASP A O 1
ATOM 738 N N . ALA A 1 89 ? -12.595 7.734 21.764 1.00 95.75 89 ALA A N 1
ATOM 739 C CA . ALA A 1 89 ? -13.777 7.059 21.243 1.00 95.75 89 ALA A CA 1
ATOM 740 C C . ALA A 1 89 ? -13.367 5.947 20.254 1.00 95.75 89 ALA A C 1
ATOM 742 O O . ALA A 1 89 ? -12.516 6.198 19.392 1.00 95.75 89 ALA A O 1
ATOM 743 N N . PRO A 1 90 ? -13.965 4.739 20.317 1.00 95.56 90 PRO A N 1
ATOM 744 C CA . PRO A 1 90 ? -13.621 3.649 19.411 1.00 95.56 90 PRO A CA 1
ATOM 745 C C . PRO A 1 90 ? -13.811 4.008 17.935 1.00 95.56 90 PRO A C 1
ATOM 747 O O . PRO A 1 90 ? -14.805 4.629 17.559 1.00 95.56 90 PRO A O 1
ATOM 750 N N . VAL A 1 91 ? -12.880 3.561 17.094 1.00 95.81 91 VAL A N 1
ATOM 751 C CA . VAL A 1 91 ? -12.986 3.648 15.630 1.00 95.81 91 VAL A CA 1
ATOM 752 C C . VAL A 1 91 ? -13.117 2.254 15.040 1.00 95.81 91 VAL A C 1
ATOM 754 O O . VAL A 1 91 ? -12.551 1.302 15.569 1.00 95.81 91 VAL A O 1
ATOM 757 N N . MET A 1 92 ? -13.852 2.124 13.939 1.00 95.69 92 MET A N 1
ATOM 758 C CA . MET A 1 92 ? -13.985 0.858 13.223 1.00 95.69 92 MET A CA 1
ATOM 759 C C . MET A 1 92 ? -13.043 0.831 12.020 1.00 95.69 92 MET A C 1
ATOM 761 O O . MET A 1 92 ? -13.086 1.733 11.184 1.00 95.69 92 MET A O 1
ATOM 765 N N . LEU A 1 93 ? -12.233 -0.221 11.914 1.00 97.00 93 LEU A N 1
ATOM 766 C CA . LEU A 1 93 ? -11.390 -0.494 10.753 1.00 97.00 93 LEU A CA 1
ATOM 767 C C . LEU A 1 93 ? -11.931 -1.718 10.014 1.00 97.00 93 LEU A C 1
ATOM 769 O O . LEU A 1 93 ? -12.045 -2.797 10.591 1.00 97.00 93 LEU A O 1
ATOM 773 N N . LEU A 1 94 ? -12.265 -1.538 8.737 1.00 95.62 94 LEU A N 1
ATOM 774 C CA . LEU A 1 94 ? -12.757 -2.608 7.872 1.00 95.62 94 LEU A CA 1
ATOM 775 C C . LEU A 1 94 ? -11.596 -3.258 7.129 1.00 95.62 94 LEU A C 1
ATOM 777 O O . LEU A 1 94 ? -10.921 -2.600 6.335 1.00 95.62 94 LEU A O 1
ATOM 781 N N . TRP A 1 95 ? -11.423 -4.555 7.346 1.00 95.44 95 TRP A N 1
ATOM 782 C CA . TRP A 1 95 ? -10.445 -5.386 6.653 1.00 95.44 95 TRP A CA 1
ATOM 783 C C . TRP A 1 95 ? -11.113 -6.624 6.062 1.00 95.44 95 TRP A C 1
ATOM 785 O O . TRP A 1 95 ? -12.128 -7.101 6.576 1.00 95.44 95 TRP A O 1
ATOM 795 N N . ASP A 1 96 ? -10.560 -7.121 4.958 1.00 93.69 96 ASP A N 1
ATOM 796 C CA . ASP A 1 96 ? -11.018 -8.367 4.350 1.00 93.69 96 ASP A CA 1
ATOM 797 C C . ASP A 1 96 ? -10.623 -9.589 5.198 1.00 93.69 96 ASP A C 1
ATOM 799 O O . ASP A 1 96 ? -10.000 -9.476 6.256 1.00 93.69 96 ASP A O 1
ATOM 803 N N . ASP A 1 97 ? -11.019 -10.781 4.758 1.00 93.31 97 ASP A N 1
ATOM 804 C CA . ASP A 1 97 ? -10.753 -12.026 5.482 1.00 93.31 97 ASP A CA 1
ATOM 805 C C . ASP A 1 97 ? -9.295 -12.519 5.363 1.00 93.31 97 ASP A C 1
ATOM 807 O O . ASP A 1 97 ? -8.986 -13.654 5.725 1.00 93.31 97 ASP A O 1
ATOM 811 N N . PHE A 1 98 ? -8.364 -11.701 4.860 1.00 93.88 98 PHE A N 1
ATOM 812 C CA . PHE A 1 98 ? -6.982 -12.136 4.712 1.00 93.88 98 PHE A CA 1
ATOM 813 C C . PHE A 1 98 ? -6.352 -12.456 6.073 1.00 93.88 98 PHE A C 1
ATOM 815 O O . PHE A 1 98 ? -6.283 -11.614 6.966 1.00 93.88 98 PHE A O 1
ATOM 822 N N . SER A 1 99 ? -5.853 -13.684 6.237 1.00 95.44 99 SER A N 1
ATOM 823 C CA . SER A 1 99 ? -5.441 -14.234 7.538 1.00 95.44 99 SER A CA 1
ATOM 824 C C . SER A 1 99 ? -4.407 -13.390 8.289 1.00 95.44 99 SER A C 1
ATOM 826 O O . SER A 1 99 ? -4.445 -13.326 9.517 1.00 95.44 99 SER A O 1
ATOM 828 N N . ALA A 1 100 ? -3.526 -12.681 7.577 1.00 96.19 100 ALA A N 1
ATOM 829 C CA . ALA A 1 100 ? -2.535 -11.788 8.176 1.00 96.19 100 ALA A CA 1
ATOM 830 C C . ALA A 1 100 ? -3.143 -10.627 8.984 1.00 96.19 100 ALA A C 1
ATOM 832 O O . ALA A 1 100 ? -2.475 -10.073 9.852 1.00 96.19 100 ALA A O 1
ATOM 833 N N . HIS A 1 101 ? -4.391 -10.250 8.705 1.00 96.44 101 HIS A N 1
ATOM 834 C CA . HIS A 1 101 ? -5.117 -9.193 9.412 1.00 96.44 101 HIS A CA 1
ATOM 835 C C . HIS A 1 101 ? -5.684 -9.658 10.759 1.00 96.44 101 HIS A C 1
ATOM 837 O O . HIS A 1 101 ? -6.145 -8.842 11.554 1.00 96.44 101 HIS A O 1
ATOM 843 N N . TRP A 1 102 ? -5.653 -10.967 11.020 1.00 97.25 102 TRP A N 1
ATOM 844 C CA . TRP A 1 102 ? -6.410 -11.602 12.095 1.00 97.25 102 TRP A CA 1
ATOM 845 C C . TRP A 1 102 ? -5.545 -12.452 13.027 1.00 97.25 102 TRP A C 1
ATOM 847 O O . TRP A 1 102 ? -6.077 -13.310 13.732 1.00 97.25 102 TRP A O 1
ATOM 857 N N . THR A 1 103 ? -4.224 -12.241 13.044 1.00 98.12 103 THR A N 1
ATOM 858 C CA . THR A 1 103 ? -3.365 -12.892 14.043 1.00 98.12 103 THR A CA 1
ATOM 859 C C . THR A 1 103 ? -3.657 -12.345 15.439 1.00 98.12 103 THR A C 1
ATOM 861 O O . THR A 1 103 ? -4.193 -11.243 15.597 1.00 98.12 103 THR A O 1
ATOM 864 N N . VAL A 1 104 ? -3.304 -13.120 16.465 1.00 98.06 104 VAL A N 1
ATOM 865 C CA . VAL A 1 104 ? -3.564 -12.769 17.868 1.00 98.06 104 VAL A CA 1
ATOM 866 C C . VAL A 1 104 ? -2.955 -11.409 18.210 1.00 98.06 104 VAL A C 1
ATOM 868 O O . VAL A 1 104 ? -3.621 -10.569 18.810 1.00 98.06 104 VAL A O 1
ATOM 871 N N . GLU A 1 105 ? -1.730 -11.158 17.759 1.00 98.31 105 GLU A N 1
ATOM 872 C CA . GLU A 1 105 ? -0.975 -9.933 18.017 1.00 98.31 105 GLU A CA 1
ATOM 873 C C . GLU A 1 105 ? -1.647 -8.714 17.379 1.00 98.31 105 GLU A C 1
ATOM 875 O O . GLU A 1 105 ? -1.772 -7.666 18.015 1.00 98.31 105 GLU A O 1
ATOM 880 N N . VAL A 1 106 ? -2.128 -8.854 16.139 1.00 98.44 106 VAL A N 1
ATOM 881 C CA . VAL A 1 106 ? -2.811 -7.781 15.405 1.00 98.44 106 VAL A CA 1
ATOM 882 C C . VAL A 1 106 ? -4.131 -7.420 16.087 1.00 98.44 106 VAL A C 1
ATOM 884 O O . VAL A 1 106 ? -4.398 -6.243 16.335 1.00 98.44 106 VAL A O 1
ATOM 887 N N . VAL A 1 107 ? -4.935 -8.425 16.447 1.00 98.25 107 VAL A N 1
ATOM 888 C CA . VAL A 1 107 ? -6.230 -8.220 17.115 1.00 98.25 107 VAL A CA 1
ATOM 889 C C . VAL A 1 107 ? -6.044 -7.599 18.502 1.00 98.25 107 VAL A C 1
ATOM 891 O O . VAL A 1 107 ? -6.746 -6.648 18.849 1.00 98.25 107 VAL A O 1
ATOM 894 N N . GLN A 1 108 ? -5.079 -8.090 19.285 1.00 98.19 108 GLN A N 1
ATOM 895 C CA . GLN A 1 108 ? -4.771 -7.545 20.609 1.00 98.19 108 GLN A CA 1
ATOM 896 C C . GLN A 1 108 ? -4.279 -6.097 20.530 1.00 98.19 108 GLN A C 1
ATOM 898 O O . GLN A 1 108 ? -4.725 -5.254 21.312 1.00 98.19 108 GLN A O 1
ATOM 903 N N . TYR A 1 109 ? -3.397 -5.785 19.576 1.00 98.31 109 TYR A N 1
ATOM 904 C CA . TYR A 1 109 ? -2.898 -4.425 19.394 1.00 98.31 109 TYR A CA 1
ATOM 905 C C . TYR A 1 109 ? -4.018 -3.460 18.974 1.00 98.31 109 TYR A C 1
ATOM 907 O O . TYR A 1 109 ? -4.145 -2.382 19.555 1.00 98.31 109 TYR A O 1
ATOM 915 N N . ALA A 1 110 ? -4.881 -3.857 18.032 1.00 98.00 110 ALA A N 1
ATOM 916 C CA . ALA A 1 110 ? -6.029 -3.048 17.623 1.00 98.00 110 ALA A CA 1
ATOM 917 C C . ALA A 1 110 ? -6.974 -2.755 18.802 1.00 98.00 110 ALA A C 1
ATOM 919 O O . ALA A 1 110 ? -7.335 -1.599 19.038 1.00 98.00 110 ALA A O 1
ATOM 920 N N . ALA A 1 111 ? -7.307 -3.778 19.597 1.00 97.12 111 ALA A N 1
ATOM 921 C CA . ALA A 1 111 ? -8.153 -3.627 20.779 1.00 97.12 111 ALA A CA 1
ATOM 922 C C . ALA A 1 111 ? -7.541 -2.656 21.804 1.00 97.12 111 ALA A C 1
ATOM 924 O O . ALA A 1 111 ? -8.238 -1.765 22.296 1.00 97.12 111 ALA A O 1
ATOM 925 N N . LYS A 1 112 ? -6.228 -2.768 22.061 1.00 97.19 112 LYS A N 1
ATOM 926 C CA . LYS A 1 112 ? -5.481 -1.849 22.936 1.00 97.19 112 LYS A CA 1
ATOM 927 C C . LYS A 1 112 ? -5.585 -0.387 22.479 1.00 97.19 112 LYS A C 1
ATOM 929 O O . LYS A 1 112 ? -5.606 0.502 23.320 1.00 97.19 112 LYS A O 1
ATOM 934 N N . LYS A 1 113 ? -5.672 -0.133 21.170 1.00 97.75 113 LYS A N 1
ATOM 935 C CA . LYS A 1 113 ? -5.752 1.215 20.570 1.00 97.75 113 LYS A CA 1
ATOM 936 C C . LYS A 1 113 ? -7.178 1.689 20.270 1.00 97.75 113 LYS A C 1
ATOM 938 O O . LYS A 1 113 ? -7.381 2.608 19.470 1.00 97.75 113 LYS A O 1
ATOM 943 N N . LYS A 1 114 ? -8.190 1.048 20.874 1.00 97.44 114 LYS A N 1
ATOM 944 C CA . LYS A 1 114 ? -9.616 1.344 20.636 1.00 97.44 114 LYS A CA 1
ATOM 945 C C . LYS A 1 114 ? -9.975 1.293 19.144 1.00 97.44 114 LYS A C 1
ATOM 947 O O . LYS A 1 114 ? -10.760 2.113 18.660 1.00 97.44 114 LYS A O 1
ATOM 952 N N . VAL A 1 115 ? -9.379 0.351 18.413 1.00 97.94 115 VAL A N 1
ATOM 953 C CA . VAL A 1 115 ? -9.697 0.051 17.015 1.00 97.94 115 VAL A CA 1
ATOM 954 C C . VAL A 1 115 ? -10.492 -1.249 16.979 1.00 97.94 115 VAL A C 1
ATOM 956 O O . VAL A 1 115 ? -9.982 -2.328 17.271 1.00 97.94 115 VAL A O 1
ATOM 959 N N . VAL A 1 116 ? -11.765 -1.144 16.614 1.00 96.88 116 VAL A N 1
ATOM 960 C CA . VAL A 1 116 ? -12.644 -2.287 16.381 1.00 96.88 116 VAL A CA 1
ATOM 961 C C . VAL A 1 116 ? -12.370 -2.808 14.976 1.00 96.88 116 VAL A C 1
ATOM 963 O O . VAL A 1 116 ? -12.750 -2.177 13.988 1.00 96.88 116 VAL A O 1
ATOM 966 N N . LEU A 1 117 ? -11.695 -3.954 14.878 1.00 96.94 117 LEU A N 1
ATOM 967 C CA . LEU A 1 117 ? -11.497 -4.628 13.598 1.00 96.94 117 LEU A CA 1
ATOM 968 C C . LEU A 1 117 ? -12.801 -5.300 13.169 1.00 96.94 117 LEU A C 1
ATOM 970 O O . LEU A 1 117 ? -13.270 -6.241 13.808 1.00 96.94 117 LEU A O 1
ATOM 974 N N . GLN A 1 118 ? -13.369 -4.827 12.066 1.00 95.25 118 GLN A N 1
ATOM 975 C CA . GLN A 1 118 ? -14.556 -5.404 11.462 1.00 95.25 118 GLN A CA 1
ATOM 976 C C . GLN A 1 118 ? -14.156 -6.196 10.221 1.00 95.25 118 GLN A C 1
ATOM 978 O O . GLN A 1 118 ? -13.676 -5.646 9.228 1.00 95.25 118 GLN A O 1
ATOM 983 N N . ARG A 1 119 ? -14.382 -7.507 10.288 1.00 94.00 119 ARG A N 1
ATOM 984 C CA . ARG A 1 119 ? -14.121 -8.426 9.183 1.00 94.00 119 ARG A CA 1
ATOM 985 C C . ARG A 1 119 ? -15.193 -8.280 8.113 1.00 94.00 119 ARG A C 1
ATOM 987 O O . ARG A 1 119 ? -16.388 -8.309 8.425 1.00 94.00 119 ARG A O 1
ATOM 994 N N . VAL A 1 120 ? -14.769 -8.155 6.862 1.00 92.81 120 VAL A N 1
ATOM 995 C CA . VAL A 1 120 ? -15.648 -8.295 5.701 1.00 92.81 120 VAL A CA 1
ATOM 996 C C . VAL A 1 120 ? -15.858 -9.788 5.431 1.00 92.81 120 VAL A C 1
ATOM 998 O O . VAL A 1 120 ? -14.872 -10.522 5.349 1.00 92.81 120 VAL A O 1
ATOM 1001 N N . PRO A 1 121 ? -17.110 -10.267 5.295 1.00 88.00 121 PRO A N 1
ATOM 1002 C CA . PRO A 1 121 ? -17.364 -11.679 5.045 1.00 88.00 121 PRO A CA 1
ATOM 1003 C C . PRO A 1 121 ? -16.653 -12.189 3.777 1.00 88.00 121 PRO A C 1
ATOM 1005 O O . PRO A 1 121 ? -16.638 -11.485 2.759 1.00 88.00 121 PRO A O 1
ATOM 1008 N N . PRO A 1 122 ? -16.106 -13.418 3.790 1.00 88.62 122 PRO A N 1
ATOM 1009 C CA . PRO A 1 122 ? -15.375 -13.966 2.648 1.00 88.62 122 PRO A CA 1
ATOM 1010 C C . PRO A 1 122 ? -16.242 -14.007 1.386 1.00 88.62 122 PRO A C 1
ATOM 1012 O O . PRO A 1 122 ? -17.354 -14.529 1.411 1.00 88.62 122 PRO A O 1
ATOM 1015 N N . GLY A 1 123 ? -15.736 -13.473 0.272 1.00 88.06 123 GLY A N 1
ATOM 1016 C CA . GLY A 1 123 ? -16.468 -13.394 -1.002 1.00 88.06 123 GLY A CA 1
ATOM 1017 C C . GLY A 1 123 ? -17.414 -12.192 -1.137 1.00 88.06 123 GLY A C 1
ATOM 1018 O O . GLY A 1 123 ? -17.903 -11.923 -2.232 1.00 88.06 123 GLY A O 1
ATOM 1019 N N . TYR A 1 124 ? -17.619 -11.410 -0.073 1.00 88.06 124 TYR A N 1
ATOM 1020 C CA . TYR A 1 124 ? -18.524 -10.251 -0.073 1.00 88.06 124 TYR A CA 1
ATOM 1021 C C . TYR A 1 124 ? -17.802 -8.903 -0.162 1.00 88.06 124 TYR A C 1
ATOM 1023 O O . TYR A 1 124 ? -18.435 -7.852 -0.099 1.00 88.06 124 TYR A O 1
ATOM 1031 N N . THR A 1 125 ? -16.486 -8.897 -0.372 1.00 88.75 125 THR A N 1
ATOM 1032 C CA . THR A 1 125 ? -15.681 -7.683 -0.571 1.00 88.75 125 THR A CA 1
ATOM 1033 C C . THR A 1 125 ? -16.302 -6.711 -1.582 1.00 88.75 125 THR A C 1
ATOM 1035 O O . THR A 1 125 ? -16.456 -5.527 -1.293 1.00 88.75 125 THR A O 1
ATOM 1038 N N . HIS A 1 126 ? -16.787 -7.219 -2.715 1.00 84.94 126 HIS A N 1
ATOM 1039 C CA . HIS A 1 126 ? -17.394 -6.419 -3.782 1.00 84.94 126 HIS A CA 1
ATOM 1040 C C . HIS A 1 126 ? -18.652 -5.623 -3.371 1.00 84.94 126 HIS A C 1
ATOM 1042 O O . HIS A 1 126 ? -19.003 -4.669 -4.063 1.00 84.94 126 HIS A O 1
ATOM 1048 N N . CYS A 1 127 ? -19.342 -5.997 -2.287 1.00 86.81 127 CYS A N 1
ATOM 1049 C CA . CYS A 1 127 ? -20.565 -5.332 -1.819 1.00 86.81 127 CYS A CA 1
ATOM 1050 C C . CYS A 1 127 ? -20.496 -4.828 -0.370 1.00 86.81 127 CYS A C 1
ATOM 1052 O O . CYS A 1 127 ? -21.315 -4.000 0.025 1.00 86.81 127 CYS A O 1
ATOM 1054 N N . CYS A 1 128 ? -19.521 -5.290 0.415 1.00 89.06 128 CYS A N 1
ATOM 1055 C CA . CYS A 1 128 ? -19.372 -4.954 1.830 1.00 89.06 128 CYS A CA 1
ATOM 1056 C C . CYS A 1 128 ? -18.107 -4.141 2.139 1.00 89.06 128 CYS A C 1
ATOM 1058 O O . CYS A 1 128 ? -18.007 -3.583 3.229 1.00 89.06 128 CYS A O 1
ATOM 1060 N N . GLN A 1 129 ? -17.149 -4.039 1.211 1.00 92.81 129 GLN A N 1
ATOM 1061 C CA . GLN A 1 129 ? -15.922 -3.271 1.409 1.00 92.81 129 GLN A CA 1
ATOM 1062 C C . GLN A 1 129 ? -15.966 -1.970 0.596 1.00 92.81 129 GLN A C 1
ATOM 1064 O O . GLN A 1 129 ? -15.993 -2.018 -0.636 1.00 92.81 129 GLN A O 1
ATOM 1069 N N . PRO A 1 130 ? -15.923 -0.787 1.243 1.00 94.69 130 PRO A N 1
ATOM 1070 C CA . PRO A 1 130 ? -15.935 0.494 0.536 1.00 94.69 130 PRO A CA 1
ATOM 1071 C C . PRO A 1 130 ? -14.854 0.609 -0.547 1.00 94.69 130 PRO A C 1
ATOM 1073 O O . PRO A 1 130 ? -15.115 1.164 -1.614 1.00 94.69 130 PRO A O 1
ATOM 1076 N N . ALA A 1 131 ? -13.673 0.034 -0.296 1.00 95.12 131 ALA A N 1
ATOM 1077 C CA . ALA A 1 131 ? -12.551 0.061 -1.224 1.00 95.12 131 ALA A CA 1
ATOM 1078 C C . ALA A 1 131 ? -12.868 -0.573 -2.575 1.00 95.12 131 ALA A C 1
ATOM 1080 O O . ALA A 1 131 ? -12.710 0.070 -3.617 1.00 95.12 131 ALA A O 1
ATOM 1081 N N . ASP A 1 132 ? -13.363 -1.805 -2.554 1.00 94.06 132 ASP A N 1
ATOM 1082 C CA . ASP A 1 132 ? -13.683 -2.562 -3.760 1.00 94.06 132 ASP A CA 1
ATOM 1083 C C . ASP A 1 132 ? -14.916 -2.033 -4.474 1.00 94.06 132 ASP A C 1
ATOM 1085 O O . ASP A 1 132 ? -14.989 -2.080 -5.701 1.00 94.06 132 ASP A O 1
ATOM 1089 N N . ILE A 1 133 ? -15.833 -1.426 -3.726 1.00 92.62 133 ILE A N 1
ATOM 1090 C CA . ILE A 1 133 ? -17.022 -0.795 -4.289 1.00 92.62 133 ILE A CA 1
ATOM 1091 C C . ILE A 1 133 ? -16.689 0.488 -5.050 1.00 92.62 133 ILE A C 1
ATOM 1093 O O . ILE A 1 133 ? -17.316 0.752 -6.082 1.00 92.62 133 ILE A O 1
ATOM 1097 N N . SER A 1 134 ? -15.795 1.340 -4.531 1.00 94.31 134 SER A N 1
ATOM 1098 C CA . SER A 1 134 ? -15.702 2.712 -5.045 1.00 94.31 134 SER A CA 1
ATOM 1099 C C . SER A 1 134 ? -14.337 3.195 -5.496 1.00 94.31 134 SER A C 1
ATOM 1101 O O . SER A 1 134 ? -14.319 4.012 -6.416 1.00 94.31 134 SER A O 1
ATOM 1103 N N . TRP A 1 135 ? -13.211 2.748 -4.927 1.00 96.12 135 TRP A N 1
ATOM 1104 C CA . TRP A 1 135 ? -11.909 3.331 -5.283 1.00 96.12 135 TRP A CA 1
ATOM 1105 C C . TRP A 1 135 ? -10.886 2.377 -5.896 1.00 96.12 135 TRP A C 1
ATOM 1107 O O . TRP A 1 135 ? -10.046 2.847 -6.663 1.00 96.12 135 TRP A O 1
ATOM 1117 N N . ASN A 1 136 ? -10.980 1.063 -5.682 1.00 95.88 136 ASN A N 1
ATOM 1118 C CA . ASN A 1 136 ? -10.019 0.112 -6.253 1.00 95.88 136 ASN A CA 1
ATOM 1119 C C . ASN A 1 136 ? -10.088 0.057 -7.785 1.00 95.88 136 ASN A C 1
ATOM 1121 O O . ASN A 1 136 ? -9.052 0.140 -8.444 1.00 95.88 136 ASN A O 1
ATOM 1125 N N . LYS A 1 137 ? -11.290 -0.022 -8.374 1.00 95.38 137 LYS A N 1
ATOM 1126 C CA . LYS A 1 137 ? -11.461 0.039 -9.837 1.00 95.38 137 LYS A CA 1
ATOM 1127 C C . LYS A 1 137 ? -10.908 1.341 -10.439 1.00 95.38 137 LYS A C 1
ATOM 1129 O O . LYS A 1 137 ? -9.981 1.261 -11.240 1.00 95.38 137 LYS A O 1
ATOM 1134 N N . PRO A 1 138 ? -11.377 2.537 -10.039 1.00 97.06 138 PRO A N 1
ATOM 1135 C CA . PRO A 1 138 ? -10.898 3.773 -10.652 1.00 97.06 138 PRO A CA 1
ATOM 1136 C C . PRO A 1 138 ? -9.412 4.062 -10.374 1.00 97.06 138 PRO A C 1
ATOM 1138 O O . PRO A 1 138 ? -8.788 4.790 -11.150 1.00 97.06 138 PRO A O 1
ATOM 1141 N N . LEU A 1 139 ? -8.820 3.515 -9.305 1.00 97.62 139 LEU A N 1
ATOM 1142 C CA . LEU A 1 139 ? -7.367 3.508 -9.125 1.00 97.62 139 LEU A CA 1
ATOM 1143 C C . LEU A 1 139 ? -6.681 2.648 -10.197 1.00 97.62 139 LEU A C 1
ATOM 1145 O O . LEU A 1 139 ? -5.777 3.132 -10.875 1.00 97.62 139 LEU A O 1
ATOM 1149 N N . LYS A 1 140 ? -7.113 1.389 -10.364 1.00 96.19 140 LYS A N 1
ATOM 1150 C CA . LYS A 1 140 ? -6.562 0.458 -11.364 1.00 96.19 140 LYS A CA 1
ATOM 1151 C C . LYS A 1 140 ? -6.692 1.013 -12.784 1.00 96.19 140 LYS A C 1
ATOM 1153 O O . LYS A 1 140 ? -5.735 0.928 -13.546 1.00 96.19 140 LYS A O 1
ATOM 1158 N N . ASP A 1 141 ? -7.815 1.649 -13.108 1.00 97.50 141 ASP A N 1
ATOM 1159 C CA . ASP A 1 141 ? -8.038 2.280 -14.415 1.00 97.50 141 ASP A CA 1
ATOM 1160 C C . ASP A 1 141 ? -7.020 3.403 -14.680 1.00 97.50 141 ASP A C 1
ATOM 1162 O O . ASP A 1 141 ? -6.447 3.493 -15.765 1.00 97.50 141 ASP A O 1
ATOM 1166 N N . ARG A 1 142 ? -6.725 4.229 -13.666 1.00 97.56 142 ARG A N 1
ATOM 1167 C CA . ARG A 1 142 ? -5.700 5.284 -13.754 1.00 97.56 142 ARG A CA 1
ATOM 1168 C C . ARG A 1 142 ? -4.299 4.704 -13.942 1.00 97.56 142 ARG A C 1
ATOM 1170 O O . ARG A 1 142 ? -3.572 5.175 -14.810 1.00 97.56 142 ARG A O 1
ATOM 1177 N N . LEU A 1 143 ? -3.944 3.675 -13.170 1.00 97.12 143 LEU A N 1
ATOM 1178 C CA . LEU A 1 143 ? -2.660 2.978 -13.309 1.00 97.12 143 LEU A CA 1
ATOM 1179 C C . LEU A 1 143 ? -2.506 2.357 -14.700 1.00 97.12 143 LEU A C 1
ATOM 1181 O O . LEU A 1 143 ? -1.437 2.436 -15.301 1.00 97.12 143 LEU A O 1
ATOM 1185 N N . ARG A 1 144 ? -3.586 1.777 -15.236 1.00 96.56 144 ARG A N 1
ATOM 1186 C CA . ARG A 1 144 ? -3.619 1.248 -16.601 1.00 96.56 144 ARG A CA 1
ATOM 1187 C C . ARG A 1 144 ? -3.408 2.357 -17.630 1.00 96.56 144 ARG A C 1
ATOM 1189 O O . ARG A 1 144 ? -2.661 2.150 -18.576 1.00 96.56 144 ARG A O 1
ATOM 1196 N N . GLY A 1 145 ? -4.010 3.529 -17.438 1.00 96.88 145 GLY A N 1
ATOM 1197 C CA . GLY A 1 145 ? -3.776 4.697 -18.290 1.00 96.88 145 GLY A CA 1
ATOM 1198 C C . GLY A 1 145 ? -2.309 5.139 -18.306 1.00 96.88 145 GLY A C 1
ATOM 1199 O O . GLY A 1 145 ? -1.732 5.303 -19.382 1.00 96.88 145 GLY A O 1
ATOM 1200 N N . ASP A 1 146 ? -1.688 5.263 -17.130 1.00 97.19 146 ASP A N 1
ATOM 1201 C CA . ASP A 1 146 ? -0.271 5.634 -17.003 1.00 97.19 146 ASP A CA 1
ATOM 1202 C C . ASP A 1 146 ? 0.650 4.584 -17.664 1.00 97.19 146 ASP A C 1
ATOM 1204 O O . ASP A 1 146 ? 1.586 4.932 -18.390 1.00 97.19 146 ASP A O 1
ATOM 1208 N N . TRP A 1 147 ? 0.321 3.297 -17.507 1.00 96.06 147 TRP A N 1
ATOM 1209 C CA . TRP A 1 147 ? 1.000 2.187 -18.180 1.00 96.06 147 TRP A CA 1
ATOM 1210 C C . TRP A 1 147 ? 0.885 2.247 -19.710 1.00 96.06 147 TRP A C 1
ATOM 1212 O O . TRP A 1 147 ? 1.889 2.132 -20.414 1.00 96.06 147 TRP A O 1
ATOM 1222 N N . LEU A 1 148 ? -0.319 2.468 -20.246 1.00 96.06 148 LEU A N 1
ATOM 1223 C CA . LEU A 1 148 ? -0.543 2.574 -21.691 1.00 96.06 148 LEU A CA 1
ATOM 1224 C C . LEU A 1 148 ? 0.212 3.766 -22.287 1.00 96.06 148 LEU A C 1
ATOM 1226 O O . LEU A 1 148 ? 0.816 3.647 -23.351 1.00 96.06 148 LEU A O 1
ATOM 1230 N N . LEU A 1 149 ? 0.228 4.904 -21.590 1.00 96.00 149 LEU A N 1
ATOM 1231 C CA . LEU A 1 149 ? 0.984 6.079 -22.016 1.00 96.00 149 LEU A CA 1
ATOM 1232 C C . LEU A 1 149 ? 2.494 5.807 -22.033 1.00 96.00 149 LEU A C 1
ATOM 1234 O O . LEU A 1 149 ? 3.187 6.225 -22.963 1.00 96.00 149 LEU A O 1
ATOM 1238 N N . PHE A 1 150 ? 3.005 5.088 -21.033 1.00 95.56 150 PHE A N 1
ATOM 1239 C CA . PHE A 1 150 ? 4.391 4.629 -21.018 1.00 95.56 150 PHE A CA 1
ATOM 1240 C C . PHE A 1 150 ? 4.706 3.734 -22.221 1.00 95.56 150 PHE A C 1
ATOM 1242 O O . PHE A 1 150 ? 5.690 3.987 -22.916 1.00 95.56 150 PHE A O 1
ATOM 1249 N N . LEU A 1 151 ? 3.851 2.750 -22.518 1.00 93.94 151 LEU A N 1
ATOM 1250 C CA . LEU A 1 151 ? 4.024 1.871 -23.676 1.00 93.94 151 LEU A CA 1
ATOM 1251 C C . LEU A 1 151 ? 3.999 2.642 -24.998 1.00 93.94 151 LEU A C 1
ATOM 1253 O O . LEU A 1 151 ? 4.906 2.461 -25.808 1.00 93.94 151 LEU A O 1
ATOM 1257 N N . LYS A 1 152 ? 3.035 3.552 -25.197 1.00 93.31 152 LYS A N 1
ATOM 1258 C CA . LYS A 1 152 ? 2.957 4.394 -26.406 1.00 93.31 152 LYS A CA 1
ATOM 1259 C C . LYS A 1 152 ? 4.251 5.201 -26.608 1.00 93.31 152 LYS A C 1
ATOM 1261 O O . LYS A 1 152 ? 4.785 5.242 -27.715 1.00 93.31 152 LYS A O 1
ATOM 1266 N N . ARG A 1 153 ? 4.821 5.771 -25.536 1.00 92.50 153 ARG A N 1
ATOM 1267 C CA . ARG A 1 153 ? 6.112 6.493 -25.587 1.00 92.50 153 ARG A CA 1
ATOM 1268 C C . ARG A 1 153 ? 7.294 5.582 -25.928 1.00 92.50 153 ARG A C 1
ATOM 1270 O O . ARG A 1 153 ? 8.160 5.984 -26.699 1.00 92.50 153 ARG A O 1
ATOM 1277 N N . GLN A 1 154 ? 7.340 4.372 -25.366 1.00 90.75 154 GLN A N 1
ATOM 1278 C CA . GLN A 1 154 ? 8.378 3.387 -25.692 1.00 90.75 154 GLN A CA 1
ATOM 1279 C C . GLN A 1 154 ? 8.290 2.960 -27.163 1.00 90.75 154 GLN A C 1
ATOM 1281 O O . GLN A 1 154 ? 9.317 2.922 -27.831 1.00 90.75 154 GLN A O 1
ATOM 1286 N N . CYS A 1 155 ? 7.084 2.708 -27.680 1.00 89.75 155 CYS A N 1
ATOM 1287 C CA . CYS A 1 155 ? 6.879 2.333 -29.080 1.00 89.75 155 CYS A CA 1
ATOM 1288 C C . CYS A 1 155 ? 7.360 3.438 -30.026 1.00 89.75 155 CYS A C 1
ATOM 1290 O O . CYS A 1 155 ? 8.188 3.173 -30.889 1.00 89.75 155 CYS A O 1
ATOM 1292 N N . ALA A 1 156 ? 6.952 4.692 -29.794 1.00 89.06 156 ALA A N 1
ATOM 1293 C CA . ALA A 1 156 ? 7.409 5.829 -30.596 1.00 89.06 156 ALA A CA 1
ATOM 1294 C C . ALA A 1 156 ? 8.945 5.976 -30.604 1.00 89.06 156 ALA A C 1
ATOM 1296 O O . ALA A 1 156 ? 9.542 6.263 -31.641 1.00 89.06 156 ALA A O 1
ATOM 1297 N N . ARG A 1 157 ? 9.600 5.736 -29.458 1.00 88.44 157 ARG A N 1
ATOM 1298 C CA . ARG A 1 157 ? 11.066 5.750 -29.335 1.00 88.44 157 ARG A CA 1
ATOM 1299 C C . ARG A 1 157 ? 11.727 4.640 -30.162 1.00 88.44 157 ARG A C 1
ATOM 1301 O O . ARG A 1 157 ? 12.755 4.887 -30.783 1.00 88.44 157 ARG A O 1
ATOM 1308 N N . LEU A 1 158 ? 11.154 3.437 -30.160 1.00 87.06 158 LEU A N 1
ATOM 1309 C CA . LEU A 1 158 ? 11.673 2.279 -30.896 1.00 87.06 158 LEU A CA 1
ATOM 1310 C C . LEU A 1 158 ? 11.473 2.410 -32.407 1.00 87.06 158 LEU A C 1
ATOM 1312 O O . LEU A 1 158 ? 12.369 2.072 -33.170 1.00 87.06 158 LEU A O 1
ATOM 1316 N N . THR A 1 159 ? 10.348 2.975 -32.849 1.00 83.69 159 THR A N 1
ATOM 1317 C CA . THR A 1 159 ? 10.122 3.268 -34.273 1.00 83.69 159 THR A CA 1
ATOM 1318 C C . THR A 1 159 ? 11.129 4.290 -34.815 1.00 83.69 159 THR A C 1
ATOM 1320 O O . THR A 1 159 ? 11.477 4.243 -35.990 1.00 83.69 159 THR A O 1
ATOM 1323 N N . ALA A 1 160 ? 11.628 5.196 -33.967 1.00 83.06 160 ALA A N 1
ATOM 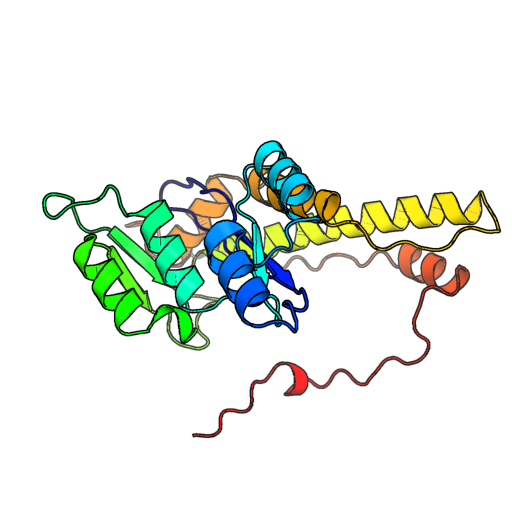1324 C CA . ALA A 1 160 ? 12.625 6.196 -34.347 1.00 83.06 160 ALA A CA 1
ATOM 1325 C C . ALA A 1 160 ? 14.088 5.702 -34.267 1.00 83.06 160 ALA A C 1
ATOM 1327 O O . ALA A 1 160 ? 14.945 6.257 -34.953 1.00 83.06 160 ALA A O 1
ATOM 1328 N N . CYS A 1 161 ? 14.389 4.681 -33.452 1.00 73.19 161 CYS A N 1
ATOM 1329 C CA . CYS A 1 161 ? 15.748 4.188 -33.197 1.00 73.19 161 CYS A CA 1
ATOM 1330 C C . CYS A 1 161 ? 15.802 2.648 -33.213 1.00 73.19 161 CYS A C 1
ATOM 1332 O O . CYS A 1 161 ? 15.304 1.998 -32.296 1.00 73.19 161 CYS A O 1
ATOM 1334 N N . VAL A 1 162 ? 16.481 2.080 -34.215 1.00 62.94 162 VAL A N 1
ATOM 1335 C CA . VAL A 1 162 ? 16.428 0.649 -34.591 1.00 62.94 162 VAL A CA 1
ATOM 1336 C C . VAL A 1 162 ? 17.084 -0.315 -33.577 1.00 62.94 162 VAL A C 1
ATOM 1338 O O . VAL A 1 162 ? 16.760 -1.498 -33.573 1.00 62.94 162 VAL A O 1
ATOM 1341 N N . GLU A 1 163 ? 17.972 0.149 -32.689 1.00 62.53 163 GLU A N 1
ATOM 1342 C CA . GLU A 1 163 ? 18.785 -0.739 -31.824 1.00 62.53 163 GLU A CA 1
ATOM 1343 C C . GLU A 1 163 ? 18.393 -0.785 -30.338 1.00 62.53 163 GLU A C 1
ATOM 1345 O O . GLU A 1 163 ? 19.046 -1.462 -29.540 1.00 62.53 163 GLU A O 1
ATOM 1350 N N . ASP A 1 164 ? 17.348 -0.080 -29.915 1.00 75.56 164 ASP A N 1
ATOM 1351 C CA . ASP A 1 164 ? 16.962 -0.078 -28.501 1.00 75.56 164 ASP A CA 1
ATOM 1352 C C . ASP A 1 164 ? 15.867 -1.128 -28.228 1.00 75.56 164 ASP A C 1
ATOM 1354 O O . ASP A 1 164 ? 15.210 -1.628 -29.136 1.00 75.56 164 ASP A O 1
ATOM 1358 N N . LYS A 1 165 ? 15.673 -1.507 -26.963 1.00 84.38 165 LYS A N 1
ATOM 1359 C CA . LYS A 1 165 ? 14.682 -2.518 -26.550 1.00 84.38 165 LYS A CA 1
ATOM 1360 C C . LYS A 1 165 ? 13.583 -1.884 -25.716 1.00 84.38 165 LYS A C 1
ATOM 1362 O O . LYS A 1 165 ? 13.779 -0.823 -25.116 1.00 84.38 165 LYS A O 1
ATOM 1367 N N . MET A 1 166 ? 12.420 -2.530 -25.649 1.00 87.12 166 MET A N 1
ATOM 1368 C CA . MET A 1 166 ? 11.396 -2.138 -24.686 1.00 87.12 166 MET A CA 1
ATOM 1369 C C . MET A 1 166 ? 11.935 -2.332 -23.264 1.00 87.12 166 MET A C 1
ATOM 1371 O O . MET A 1 166 ? 12.607 -3.319 -22.961 1.00 87.12 166 MET A O 1
ATOM 1375 N N . ARG A 1 167 ? 11.662 -1.366 -22.388 1.00 90.69 167 ARG A N 1
ATOM 1376 C CA . ARG A 1 167 ? 12.097 -1.397 -20.989 1.00 90.69 167 ARG A CA 1
ATOM 1377 C C . ARG A 1 167 ? 10.873 -1.425 -20.095 1.00 90.69 167 ARG A C 1
ATOM 1379 O O . ARG A 1 167 ? 9.902 -0.724 -20.361 1.00 90.69 167 ARG A O 1
ATOM 1386 N N . ALA A 1 168 ? 10.940 -2.221 -19.035 1.00 91.62 168 ALA A N 1
ATOM 1387 C CA . ALA A 1 168 ? 9.964 -2.156 -17.960 1.00 91.62 168 ALA A CA 1
ATOM 1388 C C . ALA A 1 168 ? 10.059 -0.788 -17.250 1.00 91.62 168 ALA A C 1
ATOM 1390 O O . ALA A 1 168 ? 11.144 -0.197 -17.217 1.00 91.62 168 ALA A O 1
ATOM 1391 N N . PRO A 1 169 ? 8.955 -0.288 -16.674 1.00 94.62 169 PRO A N 1
ATOM 1392 C CA . PRO A 1 169 ? 8.979 0.933 -15.892 1.00 94.62 169 PRO A CA 1
ATOM 1393 C C . PRO A 1 169 ? 9.767 0.657 -14.610 1.00 94.62 169 PRO A C 1
ATOM 1395 O O . PRO A 1 169 ? 9.688 -0.434 -14.031 1.00 94.62 169 PRO A O 1
ATOM 1398 N N . ASP A 1 170 ? 10.566 1.624 -14.176 1.00 94.31 170 ASP A N 1
ATOM 1399 C CA . ASP A 1 170 ? 11.325 1.470 -12.940 1.00 94.31 170 ASP A CA 1
ATOM 1400 C C . ASP A 1 170 ? 10.440 1.664 -11.695 1.00 94.31 170 ASP A C 1
ATOM 1402 O O . ASP A 1 170 ? 9.265 2.036 -11.761 1.00 94.31 170 ASP A O 1
ATOM 1406 N N . ARG A 1 171 ? 11.013 1.381 -10.520 1.00 94.25 171 ARG A N 1
ATOM 1407 C CA . ARG A 1 171 ? 10.296 1.463 -9.239 1.00 94.25 171 ARG A CA 1
ATOM 1408 C C . ARG A 1 171 ? 9.809 2.875 -8.929 1.00 94.25 171 ARG A C 1
ATOM 1410 O O . ARG A 1 171 ? 8.712 3.001 -8.398 1.00 94.25 171 ARG A O 1
ATOM 1417 N N . SER A 1 172 ? 10.612 3.895 -9.233 1.00 96.00 172 SER A N 1
ATOM 1418 C CA . SER A 1 172 ? 10.253 5.286 -8.947 1.00 96.00 172 SER A CA 1
ATOM 1419 C C . SER A 1 172 ? 9.030 5.676 -9.768 1.00 96.00 172 SER A C 1
ATOM 1421 O O . SER A 1 172 ? 8.030 6.138 -9.224 1.00 96.00 172 SER A O 1
ATOM 1423 N N . GLN A 1 173 ? 9.047 5.346 -11.060 1.00 96.81 173 GLN A N 1
ATOM 1424 C CA . GLN A 1 173 ? 7.934 5.611 -11.958 1.00 96.81 173 GLN A CA 1
ATOM 1425 C C . GLN A 1 173 ? 6.646 4.897 -11.522 1.00 96.81 173 GLN A C 1
ATOM 1427 O O . GLN A 1 173 ? 5.587 5.520 -11.477 1.00 96.81 173 GLN A O 1
ATOM 1432 N N . VAL A 1 174 ? 6.727 3.616 -11.150 1.00 97.00 174 VAL A N 1
ATOM 1433 C CA . VAL A 1 174 ? 5.551 2.861 -10.688 1.00 97.00 174 VAL A CA 1
ATOM 1434 C C . VAL A 1 174 ? 4.995 3.426 -9.374 1.00 97.00 174 VAL A C 1
ATOM 1436 O O . VAL A 1 174 ? 3.778 3.549 -9.238 1.00 97.00 174 VAL A O 1
ATOM 1439 N N . VAL A 1 175 ? 5.849 3.801 -8.415 1.00 97.94 175 VAL A N 1
ATOM 1440 C CA . VAL A 1 175 ? 5.404 4.417 -7.150 1.00 97.94 175 VAL A CA 1
ATOM 1441 C C . VAL A 1 175 ? 4.765 5.785 -7.401 1.00 97.94 175 VAL A C 1
ATOM 1443 O O . VAL A 1 175 ? 3.700 6.065 -6.848 1.00 97.94 175 VAL A O 1
ATOM 1446 N N . ALA A 1 176 ? 5.336 6.590 -8.298 1.00 97.94 176 ALA A N 1
ATOM 1447 C CA . ALA A 1 176 ? 4.761 7.869 -8.700 1.00 97.94 176 ALA A CA 1
ATOM 1448 C C . ALA A 1 176 ? 3.377 7.705 -9.348 1.00 97.94 176 ALA A C 1
ATOM 1450 O O . ALA A 1 176 ? 2.462 8.481 -9.064 1.00 97.94 176 ALA A O 1
ATOM 1451 N N . TRP A 1 177 ? 3.175 6.664 -10.165 1.00 98.31 177 TRP A N 1
ATOM 1452 C CA . TRP A 1 177 ? 1.851 6.341 -10.708 1.00 98.31 177 TRP A CA 1
ATOM 1453 C C . TRP A 1 177 ? 0.861 5.957 -9.612 1.00 98.31 177 TRP A C 1
ATOM 1455 O O . TRP A 1 177 ? -0.270 6.435 -9.638 1.00 98.31 177 TRP A O 1
ATOM 1465 N N . VAL A 1 178 ? 1.269 5.153 -8.622 1.00 98.31 178 VAL A N 1
ATOM 1466 C CA . VAL A 1 178 ? 0.416 4.815 -7.466 1.00 98.31 178 VAL A CA 1
ATOM 1467 C C . VAL A 1 178 ? 0.000 6.069 -6.713 1.00 98.31 178 VAL A C 1
ATOM 1469 O O . VAL A 1 178 ? -1.198 6.276 -6.504 1.00 98.31 178 VAL A O 1
ATOM 1472 N N . ARG A 1 179 ? 0.960 6.929 -6.354 1.00 98.00 179 ARG A N 1
ATOM 1473 C CA . ARG A 1 179 ? 0.680 8.181 -5.647 1.00 98.00 179 ARG A CA 1
ATOM 1474 C C . ARG A 1 179 ? -0.260 9.075 -6.446 1.00 98.00 179 ARG A C 1
ATOM 1476 O O . ARG A 1 179 ? -1.309 9.471 -5.944 1.00 98.00 179 ARG A O 1
ATOM 1483 N N . SER A 1 180 ? 0.067 9.331 -7.710 1.00 98.06 180 SER A N 1
ATOM 1484 C CA . SER A 1 180 ? -0.743 10.190 -8.571 1.00 98.06 180 SER A CA 1
ATOM 1485 C C . SER A 1 180 ? -2.144 9.617 -8.810 1.00 98.06 180 SER A C 1
ATOM 1487 O O . SER A 1 180 ? -3.138 10.343 -8.745 1.00 98.06 180 SER A O 1
ATOM 1489 N N . ALA A 1 181 ? -2.270 8.305 -9.036 1.00 98.00 181 ALA A N 1
ATOM 1490 C CA . ALA A 1 181 ? -3.564 7.649 -9.186 1.00 98.00 181 ALA A CA 1
ATOM 1491 C C . ALA A 1 181 ? -4.413 7.785 -7.918 1.00 98.00 181 ALA A C 1
ATOM 1493 O O . ALA A 1 181 ? -5.604 8.093 -8.020 1.00 98.00 181 ALA A O 1
ATOM 1494 N N . TRP A 1 182 ? -3.797 7.613 -6.746 1.00 98.19 182 TRP A N 1
ATOM 1495 C CA . TRP A 1 182 ? -4.453 7.785 -5.456 1.00 98.19 182 TRP A CA 1
ATOM 1496 C C . TRP A 1 182 ? -4.904 9.231 -5.246 1.00 98.19 182 TRP A C 1
ATOM 1498 O O . TRP A 1 182 ? -6.060 9.465 -4.891 1.00 98.19 182 TRP A O 1
ATOM 1508 N N . ASP A 1 183 ? -4.060 10.219 -5.554 1.00 97.38 183 ASP A N 1
ATOM 1509 C CA . ASP A 1 183 ? -4.377 11.646 -5.420 1.00 97.38 183 ASP A CA 1
ATOM 1510 C C . ASP A 1 183 ? -5.535 12.102 -6.291 1.00 97.38 183 ASP A C 1
ATOM 1512 O O . ASP A 1 183 ? -6.416 12.828 -5.823 1.00 97.38 183 ASP A O 1
ATOM 1516 N N . ARG A 1 184 ? -5.596 11.604 -7.525 1.00 96.94 184 ARG A N 1
ATOM 1517 C CA . ARG A 1 184 ? -6.649 11.937 -8.492 1.00 96.94 184 ARG A CA 1
ATOM 1518 C C . ARG A 1 184 ? -8.018 11.338 -8.150 1.00 96.94 184 ARG A C 1
ATOM 1520 O O . ARG A 1 184 ? -8.983 11.585 -8.879 1.00 96.94 184 ARG A O 1
ATOM 1527 N N . LEU A 1 185 ? -8.141 10.525 -7.099 1.00 97.50 185 LEU A N 1
ATOM 1528 C CA . LEU A 1 185 ? -9.444 10.084 -6.596 1.00 97.50 185 LEU A CA 1
ATOM 1529 C C . LEU A 1 185 ? -10.100 11.187 -5.768 1.00 97.50 185 LEU A C 1
ATOM 1531 O O . LEU A 1 185 ? -9.511 11.718 -4.826 1.00 97.50 185 LEU A O 1
ATOM 1535 N N . SER A 1 186 ? -11.345 11.515 -6.097 1.00 96.75 186 SER A N 1
ATOM 1536 C CA . SER A 1 186 ? -12.077 12.569 -5.399 1.00 96.75 186 SER A CA 1
ATOM 1537 C C . SER A 1 186 ? -12.544 12.116 -4.011 1.00 96.75 186 SER A C 1
ATOM 1539 O O . SER A 1 186 ? -12.816 10.933 -3.787 1.00 96.75 186 SER A O 1
ATOM 1541 N N . LYS A 1 187 ? -12.747 13.070 -3.092 1.00 96.69 187 LYS A N 1
ATOM 1542 C CA . LYS A 1 187 ? -13.412 12.794 -1.804 1.00 96.69 187 LYS A CA 1
ATOM 1543 C C . LYS A 1 187 ? -14.800 12.171 -2.003 1.00 96.69 187 LYS A C 1
ATOM 1545 O O . LYS A 1 187 ? -15.201 11.315 -1.222 1.00 96.69 187 LYS A O 1
ATOM 1550 N N . ALA A 1 188 ? -15.519 12.568 -3.058 1.00 95.19 188 ALA A N 1
ATOM 1551 C CA . ALA A 1 188 ? -16.826 12.009 -3.399 1.00 95.19 188 ALA A CA 1
ATOM 1552 C C . ALA A 1 188 ? -16.736 10.520 -3.769 1.00 95.19 188 ALA A C 1
ATOM 1554 O O . ALA A 1 188 ? -17.559 9.728 -3.316 1.00 95.19 188 ALA A O 1
ATOM 1555 N N . THR A 1 189 ? -15.699 10.117 -4.513 1.00 96.00 189 THR A N 1
ATOM 1556 C CA . THR A 1 189 ? -15.424 8.708 -4.831 1.00 96.00 189 THR A CA 1
ATOM 1557 C C . THR A 1 189 ? -15.248 7.890 -3.552 1.00 96.00 189 THR A C 1
ATOM 1559 O O . THR A 1 189 ? -15.896 6.855 -3.397 1.00 96.00 189 THR A O 1
ATOM 1562 N N . ILE A 1 190 ? -14.460 8.388 -2.593 1.00 96.31 190 ILE A N 1
ATOM 1563 C CA . ILE A 1 190 ? -14.270 7.727 -1.294 1.00 96.31 190 ILE A CA 1
ATOM 1564 C C . ILE A 1 190 ? -15.597 7.615 -0.534 1.00 96.31 190 ILE A C 1
ATOM 1566 O O . ILE A 1 190 ? -16.039 6.508 -0.226 1.00 96.31 190 ILE A O 1
ATOM 1570 N N . LYS A 1 191 ? -16.288 8.741 -0.312 1.00 94.44 191 LYS A N 1
ATOM 1571 C CA . LYS A 1 191 ? -17.573 8.777 0.410 1.00 94.44 191 LYS A CA 1
ATOM 1572 C C . LYS A 1 191 ? -18.630 7.860 -0.207 1.00 94.44 191 LYS A C 1
ATOM 1574 O O . LYS A 1 191 ? -19.403 7.245 0.523 1.00 94.44 191 LYS A O 1
ATOM 1579 N N . SER A 1 192 ? -18.654 7.731 -1.535 1.00 93.31 192 SER A N 1
ATOM 1580 C CA . SER A 1 192 ? -19.620 6.873 -2.231 1.00 93.31 192 SER A CA 1
ATOM 1581 C C . SER A 1 192 ? -19.496 5.393 -1.851 1.00 93.31 192 SER A C 1
ATOM 1583 O O . SER A 1 192 ? -20.511 4.704 -1.804 1.00 93.31 192 SER A O 1
ATOM 1585 N N . GLY A 1 193 ? -18.289 4.914 -1.520 1.00 92.06 193 GLY A N 1
ATOM 1586 C CA . GLY A 1 193 ? -18.074 3.542 -1.049 1.00 92.06 193 GLY A CA 1
ATOM 1587 C C . GLY A 1 193 ? -18.741 3.314 0.303 1.00 92.06 193 GLY A C 1
ATOM 1588 O O . GLY A 1 193 ? -19.546 2.401 0.451 1.00 92.06 193 GLY A O 1
ATOM 1589 N N . PHE A 1 194 ? -18.497 4.213 1.260 1.00 92.81 194 PHE A N 1
ATOM 1590 C CA . PHE A 1 194 ? -19.117 4.151 2.589 1.00 92.81 194 PHE A CA 1
ATOM 1591 C C . PHE A 1 194 ? -20.642 4.308 2.536 1.00 92.81 194 PHE A C 1
ATOM 1593 O O . PHE A 1 194 ? -21.353 3.598 3.245 1.00 92.81 194 PHE A O 1
ATOM 1600 N N . LYS A 1 195 ? -21.158 5.179 1.656 1.00 89.56 195 LYS A N 1
ATOM 1601 C CA . LYS A 1 195 ? -22.604 5.329 1.425 1.00 89.56 195 LYS A CA 1
ATOM 1602 C C . LYS A 1 195 ? -23.237 4.023 0.941 1.00 89.56 195 LYS A C 1
ATOM 1604 O O . LYS A 1 195 ? -24.263 3.612 1.471 1.00 89.56 195 LYS A O 1
ATOM 1609 N N . LYS A 1 196 ? -22.619 3.354 -0.037 1.00 87.25 196 LYS A N 1
ATOM 1610 C CA . LYS A 1 196 ? -23.147 2.119 -0.641 1.00 87.25 196 LYS A CA 1
ATOM 1611 C C . LYS A 1 196 ? -23.184 0.931 0.324 1.00 87.25 196 LYS A C 1
ATOM 1613 O O . LYS A 1 196 ? -24.102 0.128 0.227 1.00 87.25 196 LYS A O 1
ATOM 1618 N N . VAL A 1 197 ? -22.247 0.852 1.272 1.00 85.88 197 VAL A N 1
ATOM 1619 C CA . VAL A 1 197 ? -22.257 -0.172 2.341 1.00 85.88 197 VAL A CA 1
ATOM 1620 C C . VAL A 1 197 ? -23.259 0.170 3.458 1.00 85.88 197 VAL A C 1
ATOM 1622 O O . VAL A 1 197 ? -23.518 -0.645 4.334 1.00 85.88 197 VAL A O 1
ATOM 1625 N N . GLY A 1 198 ? -23.859 1.366 3.440 1.00 80.81 198 GLY A N 1
ATOM 1626 C CA . GLY A 1 198 ? -24.771 1.819 4.495 1.00 80.81 198 GLY A CA 1
ATOM 1627 C C . GLY A 1 198 ? -24.056 2.280 5.768 1.00 80.81 198 GLY A C 1
ATOM 1628 O O . GLY A 1 198 ? -24.662 2.306 6.833 1.00 80.81 198 GLY A O 1
ATOM 1629 N N . LEU A 1 199 ? -22.774 2.648 5.666 1.00 76.81 199 LEU A N 1
ATOM 1630 C CA . LEU A 1 199 ? -21.953 3.143 6.781 1.00 76.81 199 LEU A CA 1
ATOM 1631 C C . LEU A 1 199 ? -21.991 4.671 6.932 1.00 76.81 199 LEU A C 1
ATOM 1633 O O . LEU A 1 199 ? -21.402 5.226 7.858 1.00 76.81 199 LEU A O 1
ATOM 1637 N N . LEU A 1 200 ? -22.675 5.358 6.018 1.00 69.38 200 LEU A N 1
ATOM 1638 C CA . LEU A 1 200 ? -23.131 6.729 6.207 1.00 69.38 200 LEU A CA 1
ATOM 1639 C C . LEU A 1 200 ? -24.627 6.651 6.503 1.00 69.38 200 LEU A C 1
ATOM 1641 O O . LEU A 1 200 ? -25.389 6.157 5.671 1.00 69.38 200 LEU A O 1
ATOM 1645 N N . PHE A 1 201 ? -25.030 7.065 7.704 1.00 52.91 201 PHE A N 1
ATOM 1646 C CA . PHE A 1 201 ? -26.426 7.011 8.119 1.00 52.91 201 PHE A CA 1
ATOM 1647 C C . PHE A 1 201 ? -27.316 7.818 7.154 1.00 52.91 201 PHE A C 1
ATOM 1649 O O . PHE A 1 201 ? -27.030 8.970 6.842 1.00 52.91 201 PHE A O 1
ATOM 1656 N N . ASP A 1 202 ? -28.381 7.146 6.714 1.00 47.25 202 ASP A N 1
ATOM 1657 C CA . ASP A 1 202 ? -29.606 7.637 6.072 1.00 47.25 202 ASP A CA 1
ATOM 1658 C C . ASP A 1 202 ? -29.559 8.281 4.675 1.00 47.25 202 ASP A C 1
ATOM 1660 O O . ASP A 1 202 ? -30.175 9.309 4.445 1.00 47.25 202 ASP A O 1
ATOM 1664 N N . GLU A 1 203 ? -28.939 7.634 3.682 1.00 50.31 203 GLU A N 1
ATOM 1665 C CA . GLU A 1 203 ? -29.328 7.866 2.278 1.00 50.31 203 GLU A CA 1
ATOM 1666 C C . GLU A 1 203 ? -29.228 6.578 1.447 1.00 50.31 203 GLU A C 1
ATOM 1668 O O . GLU A 1 203 ? -28.320 6.396 0.628 1.00 50.31 203 GLU A O 1
ATOM 1673 N N . ARG A 1 204 ? -30.189 5.664 1.633 1.00 48.91 204 ARG A N 1
ATOM 1674 C CA . ARG A 1 204 ? -30.397 4.519 0.729 1.00 48.91 204 ARG A CA 1
ATOM 1675 C C . ARG A 1 204 ? -30.929 5.006 -0.624 1.00 48.91 204 ARG A C 1
ATOM 1677 O O . ARG A 1 204 ? -32.107 4.855 -0.927 1.00 48.91 204 ARG A O 1
ATOM 1684 N N . VAL A 1 205 ? -30.059 5.570 -1.458 1.00 50.19 205 VAL A N 1
ATOM 1685 C CA . VAL A 1 205 ? -30.352 5.770 -2.883 1.00 50.19 205 VAL A CA 1
ATOM 1686 C C . VAL A 1 205 ? -29.894 4.521 -3.628 1.00 50.19 205 VAL A C 1
ATOM 1688 O O . VAL A 1 205 ? -28.701 4.231 -3.701 1.00 50.19 205 VAL A O 1
ATOM 1691 N N . LYS A 1 206 ? -30.860 3.759 -4.153 1.00 49.50 206 LYS A N 1
ATOM 1692 C CA . LYS A 1 206 ? -30.617 2.676 -5.110 1.00 49.50 206 LYS A CA 1
ATOM 1693 C C . LYS A 1 206 ? -30.185 3.306 -6.433 1.00 49.50 206 LYS A C 1
ATOM 1695 O O . LYS A 1 206 ? -31.042 3.714 -7.207 1.00 49.50 206 LYS A O 1
ATOM 1700 N N . ASP A 1 207 ? -28.884 3.399 -6.680 1.00 49.47 207 ASP A N 1
ATOM 1701 C CA . ASP A 1 207 ? -28.374 3.766 -8.003 1.00 49.47 207 ASP A CA 1
ATOM 1702 C C . ASP A 1 207 ? -27.897 2.491 -8.723 1.00 49.47 207 ASP A C 1
ATOM 1704 O O . ASP A 1 207 ? -27.136 1.719 -8.122 1.00 49.47 207 ASP A O 1
ATOM 1708 N N . PRO A 1 208 ? -28.346 2.199 -9.959 1.00 41.75 208 PRO A N 1
ATOM 1709 C CA . PRO A 1 208 ? -27.930 1.003 -10.678 1.00 41.75 208 PRO A CA 1
ATOM 1710 C C . PRO A 1 208 ? -26.424 1.022 -10.954 1.00 41.75 208 PRO A C 1
ATOM 1712 O O . PRO A 1 208 ? -25.852 2.041 -11.344 1.00 41.75 208 PRO A O 1
ATOM 1715 N N . LEU A 1 209 ? -25.781 -0.135 -10.796 1.00 42.03 209 LEU A N 1
ATOM 1716 C CA . LEU A 1 209 ? -24.392 -0.354 -11.187 1.00 42.03 209 LEU A CA 1
ATOM 1717 C C . LEU A 1 209 ? -24.267 -0.146 -12.711 1.00 42.03 209 LEU A C 1
ATOM 1719 O O . LEU A 1 209 ? -24.598 -1.033 -13.491 1.00 42.03 209 LEU A O 1
ATOM 1723 N N . LYS A 1 210 ? -23.816 1.029 -13.165 1.00 40.16 210 LYS A N 1
ATOM 1724 C CA . LYS A 1 210 ? -23.441 1.219 -14.574 1.00 40.16 210 LYS A CA 1
ATOM 1725 C C . LYS A 1 210 ? -22.040 0.659 -14.797 1.00 40.16 210 LYS A C 1
ATOM 1727 O O . LYS A 1 210 ? -21.043 1.287 -14.442 1.00 40.16 210 LYS A O 1
ATOM 1732 N N . SER A 1 211 ? -21.966 -0.523 -15.397 1.00 35.47 211 SER A N 1
ATOM 1733 C CA . SER A 1 211 ? -20.758 -1.026 -16.042 1.00 35.47 211 SER A CA 1
ATOM 1734 C C . SER A 1 211 ? -20.565 -0.278 -17.362 1.00 35.47 211 SER A C 1
ATOM 1736 O O . SER A 1 211 ? -21.197 -0.596 -18.364 1.00 35.47 211 SER A O 1
ATOM 1738 N N . SER A 1 212 ? -19.714 0.746 -17.374 1.00 40.00 212 SER A N 1
ATOM 1739 C CA . SER A 1 212 ? -19.160 1.242 -18.633 1.00 40.00 212 SER A CA 1
ATOM 1740 C C . SER A 1 212 ? -18.057 0.278 -19.066 1.00 40.00 212 SER A C 1
ATOM 1742 O O . SER A 1 212 ? -17.006 0.211 -18.417 1.00 40.00 212 SER A O 1
ATOM 1744 N N . GLU A 1 213 ? -18.312 -0.490 -20.120 1.00 36.66 213 GLU A N 1
ATOM 1745 C CA . GLU A 1 213 ? -17.265 -1.202 -20.846 1.00 36.66 213 GLU A CA 1
ATOM 1746 C C . GLU A 1 213 ? -16.335 -0.167 -21.485 1.00 36.66 213 GLU A C 1
ATOM 1748 O O . GLU A 1 213 ? -16.774 0.770 -22.153 1.00 36.66 213 GLU A O 1
ATOM 1753 N N . SER A 1 214 ? -15.038 -0.284 -21.209 1.00 43.31 214 SER A N 1
ATOM 1754 C CA . SER A 1 214 ? -14.022 0.513 -21.884 1.00 43.31 214 SER A CA 1
ATOM 1755 C C . SER A 1 214 ? -13.840 -0.035 -23.294 1.00 43.31 214 SER A C 1
ATOM 1757 O O . SER A 1 214 ? -13.527 -1.215 -23.443 1.00 43.31 214 SER A O 1
ATOM 1759 N N . ASN A 1 215 ? -13.988 0.818 -24.304 1.00 42.56 215 ASN A N 1
ATOM 1760 C CA . ASN A 1 215 ? -13.653 0.480 -25.681 1.00 42.56 215 ASN A CA 1
ATOM 1761 C C . ASN A 1 215 ? -12.148 0.160 -25.758 1.00 42.56 215 ASN A C 1
ATOM 1763 O O . ASN A 1 215 ? -11.323 0.983 -25.350 1.00 42.56 215 ASN A O 1
ATOM 1767 N N . VAL A 1 216 ? -11.795 -1.052 -26.186 1.00 53.53 216 VAL A N 1
ATOM 1768 C CA . VAL A 1 216 ? -10.395 -1.482 -26.281 1.00 53.53 216 VAL A CA 1
ATOM 1769 C C . VAL A 1 216 ? -9.817 -0.893 -27.564 1.00 53.53 216 VAL A C 1
ATOM 1771 O O . VAL A 1 216 ? -10.235 -1.235 -28.664 1.00 53.53 216 VAL A O 1
ATOM 1774 N N . ASP A 1 217 ? -8.891 0.046 -27.404 1.00 56.44 217 ASP A N 1
ATOM 1775 C CA . ASP A 1 217 ? -8.116 0.637 -28.492 1.00 56.44 217 ASP A CA 1
ATOM 1776 C C . ASP A 1 217 ? -7.097 -0.403 -28.999 1.00 56.44 217 ASP A C 1
ATOM 1778 O O . ASP A 1 217 ? -6.062 -0.627 -28.363 1.00 56.44 217 ASP A O 1
ATOM 1782 N N . ASN A 1 218 ? -7.432 -1.094 -30.096 1.00 65.62 218 ASN A N 1
ATOM 1783 C CA . ASN A 1 218 ? -6.624 -2.178 -30.676 1.00 65.62 218 ASN A CA 1
ATOM 1784 C C . ASN A 1 218 ? -5.334 -1.686 -31.353 1.00 65.62 218 ASN A C 1
ATOM 1786 O O . ASN A 1 218 ? -4.424 -2.480 -31.563 1.00 65.62 218 ASN A O 1
ATOM 1790 N N . GLU A 1 219 ? -5.198 -0.382 -31.609 1.00 74.44 219 GLU A N 1
ATOM 1791 C CA . GLU A 1 219 ? -4.029 0.196 -32.286 1.00 74.44 219 GLU A CA 1
ATOM 1792 C C . GLU A 1 219 ? -2.715 -0.104 -31.542 1.00 74.44 219 GLU A C 1
ATOM 1794 O O . GLU A 1 219 ? -1.675 -0.360 -32.146 1.00 74.44 219 GLU A O 1
ATOM 1799 N N . LEU A 1 220 ? -2.745 -0.126 -30.204 1.00 75.31 220 LEU A N 1
ATOM 1800 C CA . LEU A 1 220 ? -1.557 -0.463 -29.421 1.00 75.31 220 LEU A CA 1
ATOM 1801 C C . LEU A 1 220 ? -1.176 -1.944 -29.552 1.00 75.31 220 LEU A C 1
ATOM 1803 O O . LEU A 1 220 ? 0.011 -2.258 -29.499 1.00 75.31 220 LEU A O 1
ATOM 1807 N N . ALA A 1 221 ? -2.156 -2.840 -29.693 1.00 75.00 221 ALA A N 1
ATOM 1808 C CA . ALA A 1 221 ? -1.888 -4.264 -29.871 1.00 75.00 221 ALA A CA 1
ATOM 1809 C C . ALA A 1 221 ? -1.152 -4.502 -31.196 1.00 75.00 221 ALA A C 1
ATOM 1811 O O . ALA A 1 221 ? -0.089 -5.121 -31.187 1.00 75.00 221 ALA A O 1
ATOM 1812 N N . ASP A 1 222 ? -1.628 -3.886 -32.280 1.00 79.00 222 ASP A N 1
ATOM 1813 C CA . ASP A 1 222 ? -1.013 -3.975 -33.610 1.00 79.00 222 ASP A CA 1
ATOM 1814 C C . ASP A 1 222 ? 0.437 -3.453 -33.607 1.00 79.00 222 ASP A C 1
ATOM 1816 O O . ASP A 1 222 ? 1.343 -4.061 -34.181 1.00 79.00 222 ASP A O 1
ATOM 1820 N N . ILE A 1 223 ? 0.695 -2.344 -32.900 1.00 79.12 223 ILE A N 1
ATOM 1821 C CA . ILE A 1 223 ? 2.048 -1.780 -32.757 1.00 79.12 223 ILE A CA 1
ATOM 1822 C C . ILE A 1 223 ? 2.965 -2.719 -31.959 1.00 79.12 223 ILE A C 1
ATOM 1824 O O . ILE A 1 223 ? 4.136 -2.883 -32.307 1.00 79.12 223 ILE A O 1
ATOM 1828 N N . LEU A 1 224 ? 2.465 -3.330 -30.880 1.00 78.69 224 LEU A N 1
ATOM 1829 C CA . LEU A 1 224 ? 3.250 -4.263 -30.067 1.00 78.69 224 LEU A CA 1
ATOM 1830 C C . LEU A 1 224 ? 3.595 -5.542 -30.840 1.00 78.69 224 LEU A C 1
ATOM 1832 O O . LEU A 1 224 ? 4.714 -6.039 -30.698 1.00 78.69 224 LEU A O 1
ATOM 1836 N N . GLU A 1 225 ? 2.676 -6.044 -31.667 1.00 80.56 225 GLU A N 1
ATOM 1837 C CA . GLU A 1 225 ? 2.928 -7.170 -32.572 1.00 80.56 225 GLU A CA 1
ATOM 1838 C C . GLU A 1 225 ? 3.970 -6.815 -33.636 1.00 80.56 225 GLU A C 1
ATOM 1840 O O . GLU A 1 225 ? 4.935 -7.558 -33.821 1.00 80.56 225 GLU A O 1
ATOM 1845 N N . ALA A 1 226 ? 3.852 -5.642 -34.267 1.00 79.31 226 ALA A N 1
ATOM 1846 C CA . ALA A 1 226 ? 4.816 -5.171 -35.263 1.00 79.31 226 ALA A CA 1
ATOM 1847 C C . ALA A 1 226 ? 6.237 -4.999 -34.692 1.00 79.31 226 ALA A C 1
ATOM 1849 O O . ALA A 1 226 ? 7.225 -5.188 -35.401 1.00 79.31 226 ALA A O 1
ATOM 1850 N N . LEU A 1 227 ? 6.350 -4.669 -33.401 1.00 78.94 227 LEU A N 1
ATOM 1851 C CA . LEU A 1 227 ? 7.623 -4.566 -32.680 1.00 78.94 227 LEU A CA 1
ATOM 1852 C C . LEU A 1 227 ? 8.113 -5.903 -32.095 1.00 78.94 227 LEU A C 1
ATOM 1854 O O . LEU A 1 227 ? 9.086 -5.901 -31.338 1.00 78.94 227 LEU A O 1
ATOM 1858 N N . ALA A 1 228 ? 7.448 -7.027 -32.393 1.00 78.81 228 ALA A N 1
ATOM 1859 C CA . ALA A 1 228 ? 7.730 -8.348 -31.820 1.00 78.81 228 ALA A CA 1
ATOM 1860 C C . ALA A 1 228 ? 7.811 -8.333 -30.275 1.00 78.81 228 ALA A C 1
ATOM 1862 O O . ALA A 1 228 ? 8.619 -9.031 -29.661 1.00 78.81 228 ALA A O 1
ATOM 1863 N N . CYS A 1 229 ? 6.991 -7.489 -29.642 1.00 69.38 229 CYS A N 1
ATOM 1864 C CA . CYS A 1 229 ? 6.934 -7.297 -28.191 1.00 69.38 229 CYS A CA 1
ATOM 1865 C C . CYS A 1 229 ? 5.779 -8.076 -27.532 1.00 69.38 229 CYS A C 1
ATOM 1867 O O . CYS A 1 229 ? 5.535 -7.912 -26.335 1.00 69.38 229 CYS A O 1
ATOM 1869 N N . THR A 1 230 ? 5.071 -8.913 -28.291 1.00 71.25 230 THR A N 1
ATOM 1870 C CA . THR A 1 230 ? 4.038 -9.835 -27.804 1.00 71.25 230 THR A CA 1
ATOM 1871 C C . THR A 1 230 ? 4.613 -11.241 -27.609 1.00 71.25 230 THR A C 1
ATOM 1873 O O . THR A 1 230 ? 5.563 -11.648 -28.277 1.00 71.25 230 THR A O 1
ATOM 1876 N N . VAL A 1 231 ? 4.071 -11.989 -26.646 1.00 60.81 231 VAL A N 1
ATOM 1877 C CA . VAL A 1 231 ? 4.450 -13.392 -26.422 1.00 60.81 231 VAL A CA 1
ATOM 1878 C C . VAL A 1 231 ? 3.644 -14.248 -27.399 1.00 60.81 231 VAL A C 1
ATOM 1880 O O . VAL A 1 231 ? 2.423 -14.135 -27.433 1.00 60.81 231 VAL A O 1
ATOM 1883 N N . SER A 1 232 ? 4.305 -15.092 -28.193 1.00 54.25 232 SER A N 1
ATOM 1884 C CA . SER A 1 232 ? 3.652 -15.973 -29.178 1.00 54.25 232 SER A CA 1
ATOM 1885 C C . SER A 1 232 ? 2.877 -17.137 -28.547 1.00 54.25 232 SER A C 1
ATOM 1887 O O . SER A 1 232 ? 2.040 -17.750 -29.202 1.00 54.25 232 SER A O 1
ATOM 1889 N N . GLU A 1 233 ? 3.150 -17.440 -27.279 1.00 51.97 233 GLU A N 1
ATOM 1890 C CA . GLU A 1 233 ? 2.441 -18.440 -26.486 1.00 51.97 233 GLU A CA 1
ATOM 1891 C C . GLU A 1 233 ? 1.497 -17.733 -25.511 1.00 51.97 233 GLU A C 1
ATOM 1893 O O . GLU A 1 233 ? 1.903 -17.230 -24.460 1.00 51.97 233 GLU A O 1
ATOM 1898 N N . VAL A 1 234 ? 0.216 -17.682 -25.871 1.00 54.62 234 VAL A N 1
ATOM 1899 C CA . VAL A 1 234 ? -0.852 -17.346 -24.931 1.00 54.62 234 VAL A CA 1
ATOM 1900 C C . VAL A 1 234 ? -1.077 -18.596 -24.087 1.00 54.62 234 VAL A C 1
ATOM 1902 O O . VAL A 1 234 ? -1.695 -19.550 -24.552 1.00 54.62 234 VAL A O 1
ATOM 1905 N N . GLY A 1 235 ? -0.519 -18.636 -22.876 1.00 49.75 235 GLY A N 1
ATOM 1906 C CA . GLY A 1 235 ? -0.862 -19.688 -21.918 1.00 49.75 235 GLY A CA 1
ATOM 1907 C C . GLY A 1 235 ? -2.375 -19.703 -21.703 1.00 49.75 235 GLY A C 1
ATOM 1908 O O . GLY A 1 235 ? -2.982 -18.634 -21.596 1.00 49.75 235 GLY A O 1
ATOM 1909 N N . GLU A 1 236 ? -2.986 -20.889 -21.691 1.00 40.28 236 GLU A N 1
ATOM 1910 C CA . GLU A 1 236 ? -4.407 -21.033 -21.372 1.00 40.28 236 GLU A CA 1
ATOM 1911 C C . GLU A 1 236 ? -4.672 -20.374 -20.017 1.00 40.28 236 GLU A C 1
ATOM 1913 O O . GLU A 1 236 ? -4.133 -20.793 -18.998 1.00 40.28 236 GLU A O 1
ATOM 1918 N N . VAL A 1 237 ? -5.465 -19.303 -20.014 1.00 45.12 237 VAL A N 1
ATOM 1919 C CA . VAL A 1 237 ? -5.934 -18.679 -18.777 1.00 45.12 237 VAL A CA 1
ATOM 1920 C C . VAL A 1 237 ? -7.161 -19.467 -18.342 1.00 45.12 237 VAL A C 1
ATOM 1922 O O . VAL A 1 237 ? -8.244 -19.297 -18.907 1.00 45.12 237 VAL A O 1
ATOM 1925 N N . SER A 1 238 ? -6.980 -20.366 -17.376 1.00 42.88 238 SER A N 1
ATOM 1926 C CA . SER A 1 238 ? -8.084 -21.091 -16.759 1.00 42.88 238 SER A CA 1
ATOM 1927 C C . SER A 1 238 ? -8.724 -20.224 -15.678 1.00 42.88 238 SER A C 1
ATOM 1929 O O . SER A 1 238 ? -8.037 -19.560 -14.904 1.00 42.88 238 SER A O 1
ATOM 1931 N N . TRP A 1 239 ? -10.053 -20.266 -15.569 1.00 44.19 239 TRP A N 1
ATOM 1932 C CA . TRP A 1 239 ? -10.779 -19.642 -14.454 1.00 44.19 239 TRP A CA 1
ATOM 1933 C C . TRP A 1 239 ? -10.353 -20.204 -13.087 1.00 44.19 239 TRP A C 1
ATOM 1935 O O . TRP A 1 239 ? -10.549 -19.540 -12.070 1.00 44.19 239 TRP A O 1
ATOM 1945 N N . ASP A 1 240 ? -9.748 -21.394 -13.063 1.00 43.06 240 ASP A N 1
ATOM 1946 C CA . ASP A 1 240 ? -9.240 -22.033 -11.848 1.00 43.06 240 ASP A CA 1
ATOM 1947 C C . ASP A 1 240 ? -7.880 -21.478 -11.390 1.00 43.06 240 ASP A C 1
ATOM 1949 O O . ASP A 1 240 ? -7.517 -21.672 -10.231 1.00 43.06 240 ASP A O 1
ATOM 1953 N N . ASP A 1 241 ? -7.148 -20.736 -12.231 1.00 44.44 241 ASP A N 1
ATOM 1954 C CA . ASP A 1 241 ? -5.843 -20.164 -11.851 1.00 44.44 241 ASP A CA 1
ATOM 1955 C C . ASP A 1 241 ? -5.974 -19.007 -10.839 1.00 44.44 241 ASP A C 1
ATOM 1957 O O . ASP A 1 241 ? -5.030 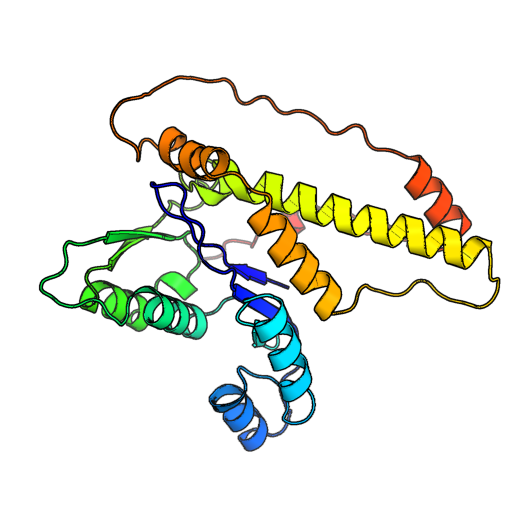-18.702 -10.105 1.00 44.44 241 ASP A O 1
ATOM 1961 N N . ASP A 1 242 ? -7.166 -18.405 -10.747 1.00 46.59 242 ASP A N 1
ATOM 1962 C CA . ASP A 1 242 ? -7.526 -17.363 -9.773 1.00 46.59 242 ASP A CA 1
ATOM 1963 C C . ASP A 1 242 ? -8.259 -17.918 -8.530 1.00 46.59 242 ASP A C 1
ATOM 1965 O O . ASP A 1 242 ? -8.540 -17.177 -7.579 1.00 46.59 242 ASP A O 1
ATOM 1969 N N . VAL A 1 243 ? -8.556 -19.223 -8.486 1.00 37.81 243 VAL A N 1
ATOM 1970 C CA . VAL A 1 243 ? -9.211 -19.869 -7.342 1.00 37.81 243 VAL A CA 1
ATOM 1971 C C . VAL A 1 243 ? -8.150 -20.536 -6.475 1.00 37.81 243 VAL A C 1
ATOM 1973 O O . VAL A 1 243 ? -7.644 -21.613 -6.774 1.00 37.81 243 VAL A O 1
ATOM 1976 N N . VAL A 1 244 ? -7.848 -19.928 -5.323 1.00 40.84 244 VAL A N 1
ATOM 1977 C CA . VAL A 1 244 ? -7.132 -20.634 -4.254 1.00 40.84 244 VAL A CA 1
ATOM 1978 C C . VAL A 1 244 ? -7.993 -21.826 -3.849 1.00 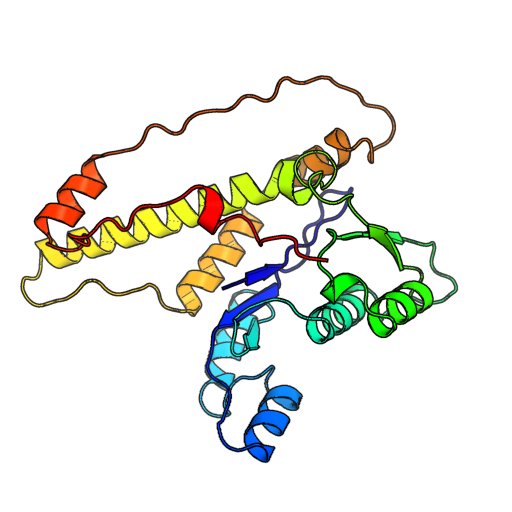40.84 244 VAL A C 1
ATOM 1980 O O . VAL A 1 244 ? -9.033 -21.661 -3.205 1.00 40.84 244 VAL A O 1
ATOM 1983 N N . SER A 1 245 ? -7.565 -23.022 -4.252 1.00 34.09 245 SER A N 1
ATOM 1984 C CA . SER A 1 245 ? -8.177 -24.285 -3.868 1.00 34.09 245 SER A CA 1
ATOM 1985 C C . SER A 1 245 ? -8.339 -24.319 -2.350 1.00 34.09 245 SER A C 1
ATOM 1987 O O . SER A 1 245 ? -7.362 -24.421 -1.603 1.00 34.09 245 SER A O 1
ATOM 1989 N N . ARG A 1 246 ? -9.587 -24.200 -1.895 1.00 42.88 246 ARG A N 1
ATOM 1990 C CA . ARG A 1 246 ? -9.974 -24.442 -0.511 1.00 42.88 246 ARG A CA 1
ATOM 1991 C C . ARG A 1 246 ? -9.845 -25.937 -0.258 1.00 42.88 246 ARG A C 1
ATOM 1993 O O . ARG A 1 246 ? -10.710 -26.697 -0.678 1.00 42.88 246 ARG A O 1
ATOM 2000 N N . TYR A 1 247 ? -8.802 -26.339 0.451 1.00 28.62 247 TYR A N 1
ATOM 2001 C CA . TYR A 1 247 ? -8.794 -27.622 1.138 1.00 28.62 247 TYR A CA 1
ATOM 2002 C C . TYR A 1 247 ? -8.463 -27.396 2.611 1.00 28.62 247 TYR A C 1
ATOM 2004 O O . TYR A 1 247 ? -7.326 -27.078 2.943 1.00 28.62 247 TYR A O 1
ATOM 2012 N N . LEU A 1 248 ? -9.538 -27.558 3.397 1.00 32.91 248 LEU A N 1
ATOM 2013 C CA . LEU A 1 248 ? -9.673 -27.863 4.830 1.00 32.91 248 LEU A CA 1
ATOM 2014 C C . LEU A 1 248 ? -8.941 -26.965 5.836 1.00 32.91 248 LEU A C 1
ATOM 2016 O O . LEU A 1 248 ? -7.716 -27.115 6.017 1.00 32.91 248 LEU A O 1
#

pLDDT: mean 86.37, std 18.17, range [28.62, 98.44]

Radius of gyration: 21.01 Å; chains: 1; bounding box: 54×41×62 Å

Organism: NCBI:txid2077276

InterPro domains:
  IPR004875 DDE superfamily endonuclease domain [PF03184] (2-194)

Sequence (248 aa):
MTVMLMADNTGRKYDPWVVLKMRPSKDADTRDENTLLRRGFSRRLWPSIRTIEEENAVPIFTNGKGWWNSDLSLLFLQHHFDDRDEQDAPVMLLWDDFSAHWTVEVVQYAAKKKVVLQRVPPGYTHCCQPADISWNKPLKDRLRGDWLLFLKRQCARLTACVEDKMRAPDRSQVVAWVRSAWDRLSKATIKSGFKKVGLLFDERVKDPLKSSESNVDNELADILEALACTVSEVGEVSWDDDVVSRYL

Foldseek 3Di:
DDKAWDDDLQLDTDAIEFEDADEADPDDVQQVCCVVPQLRDHPVCRVVVVVLCVVQVYHYHYDNVSDDALVNLQVVCCVPQVVAAPPDAADEDEDEPPVSCPDPNNCVSCVRRSYHYDYDPPPCCCQQPLCNVFQVVQLVVQLVVLVVVLLVVQLVVCVVPPPDDDDDDDPSSSSNSNSVSSVPDGSVSSNVSCVRNCVPPDDPDPDDPDDDDDDDPCPSVVSCVVVVVDDPDPDPDDPCVPDPDDDD

Secondary structure (DSSP, 8-state):
-EEE--B-TTS-BPPPEEEEE-PPPSSHHHHHHHHHHHTT--TTTHHHHHHHHHHHT--EEEESS----HHHHHHHHHHHHTT--SSSPPEEEEE-S-GGGG-HHHHHHHHHTTEEEEEPPTT-HHHH-HIIIIIHHHHHHHHHHHHHHHHHHHHHHHHH-TT----PPPHHHHHHHHHHHHHTS-HHHHHHHHHHTT-STT----------PPP--THHHHHHHHTT-S-S------GGGGS-----